Protein AF-A0A7K0K544-F1 (afdb_monomer)

Mean predicted aligned error: 16.09 Å

Secondary structure (DSSP, 8-state):
-----PPPPHHHHHHHHHHHTT--HHHHHHHHT-SSHHHHHHHHHHHHHHSSS--HHHHHHHHHHHHHHHHHHHHHHHTTT-HHHHHHHHHHHHHHHH-PPPPPPPS--HHHHHHHHHHHTT--GGGHHHHHHHHHHHHHHHHHHHH--THHHHHHHTTHHHHHHHHHHTT-SHHHHHHHHHHHHH--HHHHHHHHHHHHHHHHHHT--

Foldseek 3Di:
DDDPLDDQDPLLVVLLVVVLVVDQLQVSCVVSVNPHSVRSVVSVVSVCVPPPPDPLQSVLVSVVVVLVVLLVVLVVVVVVPNPVSVVVNVVSVVVVVVSDRWDDQDPDQQLVVLVVLVVVLPDDPVCVVLSVVLNVLSVCLSCCNGHHDDPSNVVSVVCVVVNVVSCLVSVSDPVSVVVVVVVVVVPPVVVVVVVVVVVVVVVVVVVPD

Sequence (209 aa):
MATRRRRVTEKDRKALALWRGGGSFEAIAEALGYRSAEAALGGAQRALESEPVPDLEAQWHIEVIRLDRLAASLWGAASKGDAEAIDRLLKISEVRSKLRRPGKPDNISLLEAFEETVEACGVDARDSALIAGGKKIAHRIDQATQTATGEEVTKALYLLPHLNKILESMLATPLSRREFEQLAKGSSVGAEVDELAKHREKIRSRRGA

Solvent-accessible surface area (backbone atoms only — not comparable to full-atom values): 11688 Å² total; per-residue (Å²): 134,84,78,78,79,76,81,72,48,74,66,17,46,51,40,35,51,43,42,64,71,66,48,52,42,58,60,46,5,64,76,69,68,38,95,34,33,68,54,27,48,57,28,19,48,47,31,56,72,66,44,70,83,69,59,57,59,60,55,47,51,43,52,52,54,51,52,51,52,55,43,59,71,32,45,74,47,27,78,72,66,37,64,67,39,41,52,53,43,52,52,52,50,53,52,53,74,67,58,72,76,54,48,80,72,68,98,66,55,50,37,60,57,48,49,56,49,48,66,72,52,73,72,58,84,89,44,48,67,59,53,53,50,42,47,53,52,28,44,48,35,46,47,26,61,29,70,48,63,71,70,56,30,54,58,35,57,67,46,51,66,60,46,50,50,53,36,37,77,56,47,64,34,76,63,41,41,52,53,51,52,48,50,61,64,70,61,50,60,72,59,60,55,51,52,54,49,55,52,51,51,57,55,53,60,66,72,74,110

pLDDT: mean 82.3, std 13.74, range [30.84, 97.81]

InterPro domains:
  IPR057630 Terminase small subunit, actinomycetes phage-type [PF23931] (125-202)

Radius of gyration: 30.73 Å; Cα contacts (8 Å, |Δi|>4): 153; chains: 1; bounding box: 86×45×84 Å

Structure (mmCIF, N/CA/C/O backbone):
data_AF-A0A7K0K544-F1
#
_entry.id   AF-A0A7K0K544-F1
#
loop_
_atom_site.group_PDB
_atom_site.id
_atom_site.type_symbol
_atom_site.label_atom_id
_atom_site.label_alt_id
_atom_site.label_comp_id
_atom_site.label_asym_id
_atom_site.label_entity_id
_atom_site.label_seq_id
_atom_site.pdbx_PDB_ins_code
_atom_site.Cartn_x
_atom_site.Cartn_y
_atom_site.Cartn_z
_atom_site.occupancy
_atom_site.B_iso_or_equiv
_atom_site.auth_seq_id
_atom_site.auth_comp_id
_atom_site.auth_asym_id
_atom_site.auth_atom_id
_atom_site.pdbx_PDB_model_num
ATOM 1 N N . MET A 1 1 ? 13.024 -23.781 -5.659 1.00 32.28 1 MET A N 1
ATOM 2 C CA . MET A 1 1 ? 12.004 -24.474 -4.842 1.00 32.28 1 MET A CA 1
ATOM 3 C C . MET A 1 1 ? 10.655 -23.835 -5.129 1.00 32.28 1 MET A C 1
ATOM 5 O O . MET A 1 1 ? 10.428 -22.716 -4.698 1.00 32.28 1 MET A O 1
ATOM 9 N N . ALA A 1 2 ? 9.819 -24.475 -5.950 1.00 30.84 2 ALA A N 1
ATOM 10 C CA . ALA A 1 2 ? 8.529 -23.919 -6.352 1.00 30.84 2 ALA A CA 1
ATOM 11 C C . ALA A 1 2 ? 7.536 -24.003 -5.182 1.00 30.84 2 ALA A C 1
ATOM 13 O O . ALA A 1 2 ? 7.126 -25.094 -4.784 1.00 30.84 2 ALA A O 1
ATOM 14 N N . THR A 1 3 ? 7.172 -22.856 -4.609 1.00 38.00 3 THR A N 1
ATOM 15 C CA . THR A 1 3 ? 6.137 -22.756 -3.577 1.00 38.00 3 THR A CA 1
ATOM 16 C C . THR A 1 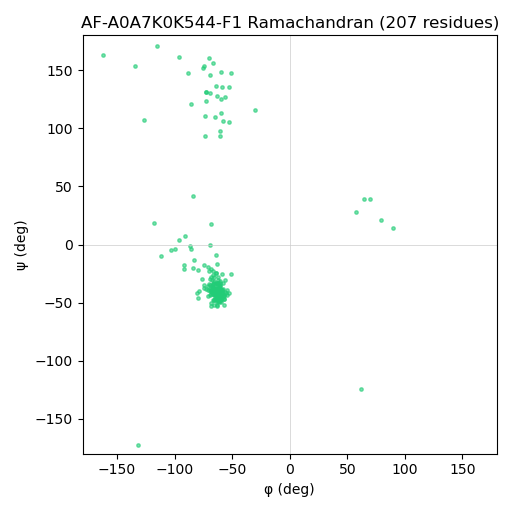3 ? 4.823 -23.285 -4.148 1.00 38.00 3 THR A C 1
ATOM 18 O O . THR A 1 3 ? 4.253 -22.713 -5.075 1.00 38.00 3 THR A O 1
ATOM 21 N N . ARG A 1 4 ? 4.348 -24.416 -3.620 1.00 44.44 4 ARG A N 1
ATOM 22 C CA . ARG A 1 4 ? 3.080 -25.050 -3.996 1.00 44.44 4 ARG A CA 1
ATOM 23 C C . ARG A 1 4 ? 1.934 -24.072 -3.712 1.00 44.44 4 ARG A C 1
ATOM 25 O O . ARG A 1 4 ? 1.489 -23.970 -2.572 1.00 44.44 4 ARG A O 1
ATOM 32 N N . ARG A 1 5 ? 1.467 -23.342 -4.732 1.00 49.31 5 ARG A N 1
ATOM 33 C CA . ARG A 1 5 ? 0.328 -22.413 -4.632 1.00 49.31 5 ARG A CA 1
ATOM 34 C C . ARG A 1 5 ? -0.890 -23.212 -4.156 1.00 49.31 5 ARG A C 1
ATOM 36 O O . ARG A 1 5 ? -1.401 -24.076 -4.869 1.00 49.31 5 ARG A O 1
ATOM 43 N N . ARG A 1 6 ? -1.286 -23.023 -2.897 1.00 62.66 6 ARG A N 1
ATOM 44 C CA . ARG A 1 6 ? -2.362 -23.798 -2.267 1.00 62.66 6 ARG A CA 1
ATOM 45 C C . ARG A 1 6 ? -3.692 -23.326 -2.864 1.00 62.66 6 ARG A C 1
ATOM 47 O O . ARG A 1 6 ? -3.982 -22.137 -2.839 1.00 62.66 6 ARG A O 1
ATOM 54 N N . ARG A 1 7 ? -4.477 -24.240 -3.445 1.00 77.31 7 ARG A N 1
ATOM 55 C CA . ARG A 1 7 ? -5.757 -23.917 -4.101 1.00 77.31 7 ARG A CA 1
ATOM 56 C C . ARG A 1 7 ? -6.743 -23.351 -3.075 1.00 77.31 7 ARG A C 1
ATOM 58 O O . ARG A 1 7 ? -6.975 -23.989 -2.050 1.00 77.31 7 ARG A O 1
ATOM 65 N N . VAL A 1 8 ? -7.325 -22.189 -3.365 1.00 84.25 8 VAL A N 1
ATOM 66 C CA . VAL A 1 8 ? -8.375 -21.588 -2.532 1.00 84.25 8 VAL A CA 1
ATOM 67 C C . VAL A 1 8 ? -9.676 -22.349 -2.698 1.00 84.25 8 VAL A C 1
ATOM 69 O O . VAL A 1 8 ? -10.098 -22.653 -3.817 1.00 84.25 8 VAL A O 1
ATOM 72 N N . THR A 1 9 ? -10.288 -22.689 -1.567 1.00 91.25 9 THR A N 1
ATOM 73 C CA . THR A 1 9 ? -11.542 -23.441 -1.521 1.00 91.25 9 THR A CA 1
ATOM 74 C C . THR A 1 9 ? -12.743 -22.509 -1.379 1.00 91.25 9 THR A C 1
ATOM 76 O O . THR A 1 9 ? -12.622 -21.369 -0.939 1.00 91.25 9 THR A O 1
ATOM 79 N N . GLU A 1 10 ? -13.936 -23.003 -1.705 1.00 89.44 10 GLU A N 1
ATOM 80 C CA . GLU A 1 10 ? -15.177 -22.242 -1.507 1.00 89.44 10 GLU A CA 1
ATOM 81 C C . GLU A 1 10 ? -15.445 -21.927 -0.027 1.00 89.44 10 GLU A C 1
ATOM 83 O O . GLU A 1 10 ? -15.974 -20.877 0.329 1.00 89.44 10 GLU A O 1
ATOM 88 N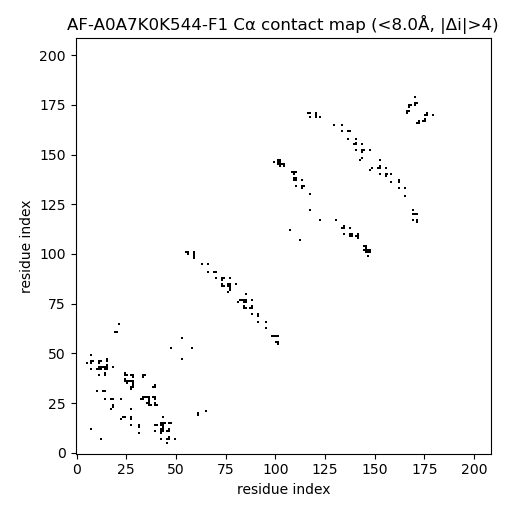 N . LYS A 1 11 ? -14.998 -22.819 0.858 1.00 91.25 11 LYS A N 1
ATOM 89 C CA . LYS A 1 11 ? -15.058 -22.628 2.305 1.00 91.25 11 LYS A CA 1
ATOM 90 C C . LYS A 1 11 ? -14.177 -21.461 2.763 1.00 91.25 11 LYS A C 1
ATOM 92 O O . LYS A 1 11 ? -14.621 -20.659 3.576 1.00 91.25 11 LYS A O 1
ATOM 97 N N . ASP A 1 12 ? -12.986 -21.327 2.177 1.00 91.06 12 ASP A N 1
ATOM 98 C CA . ASP A 1 12 ? -12.074 -20.207 2.438 1.00 91.06 12 ASP A CA 1
ATOM 99 C C . ASP A 1 12 ? -12.694 -18.864 1.996 1.00 91.06 12 ASP A C 1
ATOM 101 O O . ASP A 1 12 ? -12.608 -17.878 2.729 1.00 91.06 12 ASP A O 1
ATOM 105 N N . ARG A 1 13 ? -13.405 -18.831 0.854 1.00 87.88 13 ARG A N 1
ATOM 106 C CA . ARG A 1 13 ? -14.139 -17.632 0.394 1.00 87.88 13 ARG A CA 1
ATOM 107 C C . ARG A 1 13 ? -15.286 -17.246 1.325 1.00 87.88 13 ARG A C 1
ATOM 109 O O . ARG A 1 13 ? -15.451 -16.072 1.646 1.00 87.88 13 ARG A O 1
ATOM 116 N N . LYS A 1 14 ? -16.057 -18.225 1.802 1.00 90.44 14 LYS A N 1
ATOM 117 C CA . LYS A 1 14 ? -17.134 -17.990 2.778 1.00 90.44 14 LYS A CA 1
ATOM 118 C C . LYS A 1 14 ? -16.595 -17.521 4.128 1.00 90.44 14 LYS A C 1
ATOM 120 O O . LYS A 1 14 ? -17.198 -16.645 4.741 1.00 90.44 14 LYS A O 1
ATOM 125 N N . ALA A 1 15 ? -15.451 -18.050 4.566 1.00 90.25 15 ALA A N 1
ATOM 126 C CA . ALA A 1 15 ? -14.781 -17.592 5.782 1.00 90.25 15 ALA A CA 1
ATOM 127 C C . ALA A 1 15 ? -14.380 -16.116 5.670 1.00 90.25 15 ALA A C 1
ATOM 129 O O . ALA A 1 15 ? -14.656 -15.333 6.577 1.00 90.25 15 ALA A O 1
ATOM 130 N N . LEU A 1 16 ? -13.808 -15.727 4.525 1.00 85.00 16 LEU A N 1
ATOM 131 C CA . LEU A 1 16 ? -13.483 -14.334 4.229 1.00 85.00 16 LEU A CA 1
ATOM 132 C C . LEU A 1 16 ? -14.737 -13.446 4.236 1.00 85.00 16 LEU A C 1
ATOM 134 O O . LEU A 1 16 ? -14.730 -12.398 4.876 1.00 85.00 16 LEU A O 1
ATOM 138 N N . ALA A 1 17 ? -15.829 -13.869 3.595 1.00 83.94 17 ALA A N 1
ATOM 139 C CA . ALA A 1 17 ? -17.081 -13.109 3.563 1.00 83.94 17 ALA A CA 1
ATOM 140 C C . ALA A 1 17 ? -17.694 -12.894 4.961 1.00 83.94 17 ALA A C 1
ATOM 142 O O . ALA A 1 17 ? -18.085 -11.777 5.299 1.00 83.94 17 ALA A O 1
ATOM 143 N N . LEU A 1 18 ? -17.729 -13.931 5.804 1.00 84.00 18 LEU A N 1
ATOM 144 C CA . LEU A 1 18 ? -18.234 -13.822 7.178 1.00 84.00 18 LEU A CA 1
ATOM 145 C C . LEU A 1 18 ? -17.340 -12.937 8.056 1.00 84.00 18 LEU A C 1
ATOM 147 O O . LEU A 1 18 ? -17.842 -12.145 8.854 1.00 84.00 18 LEU A O 1
ATOM 151 N N . TRP A 1 19 ? -16.021 -13.016 7.876 1.00 84.19 19 TRP A N 1
ATOM 152 C CA . TRP A 1 19 ? -15.075 -12.151 8.580 1.00 84.19 19 TRP A CA 1
ATOM 153 C C . TRP A 1 19 ? -15.183 -10.680 8.146 1.00 84.19 19 TRP A C 1
ATOM 155 O O . TRP A 1 19 ? -15.112 -9.776 8.983 1.00 84.19 19 TRP A O 1
ATOM 165 N N . ARG A 1 20 ? -15.426 -10.417 6.854 1.00 76.75 20 ARG A N 1
ATOM 166 C CA . ARG A 1 20 ? -15.764 -9.076 6.336 1.00 76.75 20 ARG A CA 1
ATOM 167 C C . ARG A 1 20 ? -17.079 -8.558 6.915 1.00 76.75 20 ARG A C 1
ATOM 169 O O . ARG A 1 20 ? -17.183 -7.383 7.245 1.00 76.75 20 ARG A O 1
ATOM 176 N N . GLY A 1 21 ? -18.041 -9.453 7.130 1.00 75.75 21 GLY A N 1
ATOM 177 C CA . GLY A 1 21 ? -19.275 -9.187 7.869 1.00 75.75 21 GLY A CA 1
ATOM 178 C C . GLY A 1 21 ? -19.078 -8.966 9.374 1.00 75.75 21 GLY A C 1
ATOM 179 O O . GLY A 1 21 ? -20.063 -8.713 10.067 1.00 75.75 21 GLY A O 1
ATOM 180 N N . GLY A 1 22 ? -17.838 -9.037 9.877 1.00 72.88 22 GLY A N 1
ATOM 181 C CA . GLY A 1 22 ? -17.440 -8.804 11.266 1.00 72.88 22 GLY A CA 1
ATOM 182 C C . GLY A 1 22 ? -17.690 -9.975 12.217 1.00 72.88 22 GLY A C 1
ATOM 183 O O . GLY A 1 22 ? -17.775 -9.752 13.421 1.00 72.88 22 GLY A O 1
ATOM 184 N N . GLY A 1 23 ? -17.828 -11.198 11.699 1.00 83.62 23 GLY A N 1
ATOM 185 C CA . GLY A 1 23 ? -17.843 -12.406 12.525 1.00 83.62 23 GLY A CA 1
ATOM 186 C C . GLY A 1 23 ? -16.471 -12.699 13.145 1.00 83.62 23 GLY A C 1
ATOM 187 O O . GLY A 1 23 ? -15.437 -12.443 12.522 1.00 83.62 23 GLY A O 1
ATOM 188 N N . SER A 1 24 ? -16.458 -13.251 14.362 1.00 83.88 24 SER A N 1
ATOM 189 C CA . SER A 1 24 ? -15.234 -13.749 15.001 1.00 83.88 24 SER A CA 1
ATOM 190 C C . SER A 1 24 ? -14.787 -15.074 14.376 1.00 83.88 24 SER A C 1
ATOM 192 O O . SER A 1 24 ? -15.605 -15.826 13.840 1.00 83.88 24 SER A O 1
ATOM 194 N N . PHE A 1 25 ? -13.491 -15.392 14.429 1.00 83.06 25 PHE A N 1
ATOM 195 C CA . PHE A 1 25 ? -12.986 -16.627 13.819 1.00 83.06 25 PHE A CA 1
ATOM 196 C C . PHE A 1 25 ? -13.429 -17.886 14.562 1.00 83.06 25 PHE A C 1
ATOM 198 O O . PHE A 1 25 ? -13.516 -18.944 13.948 1.00 83.06 25 PHE A O 1
ATOM 205 N N . GLU A 1 26 ? -13.776 -17.768 15.840 1.00 85.44 26 GLU A N 1
ATOM 206 C CA . GLU A 1 26 ? -14.414 -18.814 16.633 1.00 85.44 26 GLU A CA 1
ATOM 207 C C . GLU A 1 26 ? -15.793 -19.152 16.051 1.00 85.44 26 GLU A C 1
ATOM 209 O O . GLU A 1 26 ? -16.044 -20.300 15.687 1.00 85.44 26 GLU A O 1
ATOM 214 N N . ALA A 1 27 ? -16.641 -18.137 15.849 1.00 86.50 27 ALA A N 1
ATOM 215 C CA . ALA A 1 27 ? -17.978 -18.310 15.284 1.00 86.50 27 ALA A CA 1
ATOM 216 C C . ALA A 1 27 ? -17.931 -18.772 13.819 1.00 86.50 27 ALA A C 1
ATOM 218 O O . ALA A 1 27 ? -18.732 -19.595 13.385 1.00 86.50 27 ALA A O 1
ATOM 219 N N . ILE A 1 28 ? -16.966 -18.277 13.040 1.00 91.12 28 ILE A N 1
ATOM 220 C CA . ILE A 1 28 ? -16.760 -18.695 11.647 1.00 91.12 28 ILE A CA 1
ATOM 221 C C . ILE A 1 28 ? -16.270 -20.142 11.582 1.00 91.12 28 ILE A C 1
ATOM 223 O O . ILE A 1 28 ? -16.679 -20.892 10.691 1.00 91.12 28 ILE A O 1
ATOM 227 N N . ALA A 1 29 ? -15.392 -20.548 12.502 1.00 93.88 29 ALA A N 1
ATOM 228 C CA . ALA A 1 29 ? -14.911 -21.916 12.561 1.00 93.88 29 ALA A CA 1
ATOM 229 C C . ALA A 1 29 ? -16.046 -22.887 12.871 1.00 93.88 29 ALA A C 1
ATOM 231 O O . ALA A 1 29 ? -16.162 -23.900 12.185 1.00 93.88 29 ALA A O 1
ATOM 232 N N . GLU A 1 30 ? -16.908 -22.545 13.822 1.00 93.12 30 GLU A N 1
ATOM 233 C CA . GLU A 1 30 ? -18.107 -23.316 14.135 1.00 93.12 30 GLU A CA 1
ATOM 234 C C . GLU A 1 30 ? -19.076 -23.358 12.941 1.00 93.12 30 GLU A C 1
ATOM 236 O O . GLU A 1 30 ? -19.414 -24.436 12.453 1.00 93.12 30 GLU A O 1
ATOM 241 N N . ALA A 1 31 ? -19.428 -22.197 12.379 1.00 91.56 31 ALA A N 1
ATOM 242 C CA . ALA A 1 31 ? -20.401 -22.078 11.292 1.00 91.56 31 ALA A CA 1
ATOM 243 C C . ALA A 1 31 ? -19.972 -22.774 9.990 1.00 91.56 31 ALA A C 1
ATOM 245 O O . ALA A 1 31 ? -20.810 -23.264 9.234 1.00 91.56 31 ALA A O 1
ATOM 246 N N . LEU A 1 32 ? -18.669 -22.808 9.696 1.00 94.06 32 LEU A N 1
ATOM 247 C CA . LEU A 1 32 ? -18.137 -23.418 8.474 1.00 94.06 32 LEU A CA 1
ATOM 248 C C . LEU A 1 32 ? -17.498 -24.791 8.719 1.00 94.06 32 LEU A C 1
ATOM 250 O O . LEU A 1 32 ? -17.073 -25.441 7.760 1.00 94.06 32 LEU A O 1
ATOM 254 N N . GLY A 1 33 ? -17.404 -25.247 9.970 1.00 93.00 33 GLY A N 1
ATOM 255 C CA . GLY A 1 33 ? -16.791 -26.518 10.362 1.00 93.00 33 GLY A CA 1
ATOM 256 C C . GLY A 1 33 ? -15.267 -26.550 10.196 1.00 93.00 33 GLY A C 1
ATOM 257 O O . GLY A 1 33 ? -14.715 -27.520 9.667 1.00 93.00 33 GLY A O 1
ATOM 258 N N . TYR A 1 34 ? -14.557 -25.464 10.502 1.00 93.38 34 TYR A N 1
ATOM 259 C CA . TYR A 1 34 ? -13.097 -25.504 10.641 1.00 93.38 34 TYR A CA 1
ATOM 260 C C . TYR A 1 34 ? -12.707 -26.169 11.964 1.00 93.38 34 TYR A C 1
ATOM 262 O O . TYR A 1 34 ? -13.432 -26.106 12.946 1.00 93.38 34 TYR A O 1
ATOM 270 N N . ARG A 1 35 ? -11.523 -26.792 11.998 1.00 90.25 35 ARG A N 1
ATOM 271 C CA . ARG A 1 35 ? -11.018 -27.475 13.204 1.00 90.25 35 ARG A CA 1
ATOM 272 C C . ARG A 1 35 ? -10.701 -26.520 14.359 1.00 90.25 35 ARG A C 1
ATOM 274 O O . ARG A 1 35 ? -10.611 -26.963 15.494 1.00 90.25 35 ARG A O 1
ATOM 281 N N . SER A 1 36 ? -10.457 -25.248 14.054 1.00 90.94 36 SER A N 1
ATOM 282 C CA . SER A 1 36 ? -10.136 -24.200 15.021 1.00 90.94 36 SER A CA 1
ATOM 283 C C . SER A 1 36 ? -10.342 -22.817 14.399 1.00 90.94 36 SER A C 1
ATOM 285 O O . SER A 1 36 ? -10.366 -22.685 13.169 1.00 90.94 36 SER A O 1
ATOM 287 N N . ALA A 1 37 ? -10.424 -21.787 15.246 1.00 81.50 37 ALA A N 1
ATOM 288 C CA . ALA A 1 37 ? -10.422 -20.383 14.828 1.00 81.50 37 ALA A CA 1
ATOM 289 C C . ALA A 1 37 ? -9.192 -20.049 13.965 1.00 81.50 37 ALA A C 1
ATOM 291 O O . ALA A 1 37 ? -9.299 -19.404 12.926 1.00 81.50 37 ALA A O 1
ATOM 292 N N . GLU A 1 38 ? -8.030 -20.595 14.318 1.00 80.75 38 GLU A N 1
ATOM 293 C CA . GLU A 1 38 ? -6.778 -20.412 13.580 1.00 80.75 38 GLU A CA 1
ATOM 294 C C . GLU A 1 38 ? -6.815 -21.056 12.181 1.00 80.75 38 GLU A C 1
ATOM 296 O O . GLU A 1 38 ? -6.298 -20.507 11.207 1.00 80.75 38 GLU A O 1
ATOM 301 N N . ALA A 1 39 ? -7.515 -22.188 12.032 1.00 85.25 39 ALA A N 1
ATOM 302 C CA . ALA A 1 39 ? -7.747 -22.801 10.728 1.00 85.25 39 ALA A CA 1
ATOM 303 C C . ALA A 1 39 ? -8.719 -21.981 9.857 1.00 85.25 39 ALA A C 1
ATOM 305 O O . ALA A 1 39 ? -8.542 -21.947 8.634 1.00 85.25 39 ALA A O 1
ATOM 306 N N . ALA A 1 40 ? -9.711 -21.322 10.468 1.00 86.50 40 ALA A N 1
ATOM 307 C CA . ALA A 1 40 ? -10.620 -20.399 9.789 1.00 86.50 40 ALA A CA 1
ATOM 308 C C . ALA A 1 40 ? -9.900 -19.111 9.354 1.00 86.50 40 ALA A C 1
ATOM 310 O O . ALA A 1 40 ? -10.041 -18.705 8.200 1.00 86.50 40 ALA A O 1
ATOM 311 N N . LEU A 1 41 ? -9.056 -18.538 10.221 1.00 81.94 41 LEU A N 1
ATOM 312 C CA . LEU A 1 41 ? -8.174 -17.410 9.905 1.00 81.94 41 LEU A CA 1
ATOM 313 C C . LEU A 1 41 ? -7.259 -17.741 8.726 1.00 81.94 41 LEU A C 1
ATOM 315 O O . LEU A 1 41 ? -7.259 -17.026 7.727 1.00 81.94 41 LEU A O 1
ATOM 319 N N . GLY A 1 42 ? -6.547 -18.871 8.786 1.00 78.25 42 GLY A N 1
ATOM 320 C CA . GLY A 1 42 ? -5.679 -19.299 7.690 1.00 78.25 42 GLY A CA 1
ATOM 321 C C . GLY A 1 42 ? -6.444 -19.567 6.387 1.00 78.25 42 GLY A C 1
ATOM 322 O O . GLY A 1 42 ? -5.875 -19.450 5.304 1.00 78.25 42 GLY A O 1
ATOM 323 N N . GLY A 1 43 ? -7.724 -19.947 6.463 1.00 86.06 43 GLY A N 1
ATOM 324 C CA . GLY A 1 43 ? -8.618 -20.053 5.307 1.00 86.06 43 GLY A CA 1
ATOM 325 C C . GLY A 1 43 ? -8.962 -18.704 4.696 1.00 86.06 43 GLY A C 1
ATOM 326 O O . GLY A 1 43 ? -8.720 -18.494 3.509 1.00 86.06 43 GLY A O 1
ATOM 327 N N . ALA A 1 44 ? -9.443 -17.775 5.518 1.00 81.75 44 ALA A N 1
ATOM 328 C CA . ALA A 1 44 ? -9.754 -16.415 5.097 1.0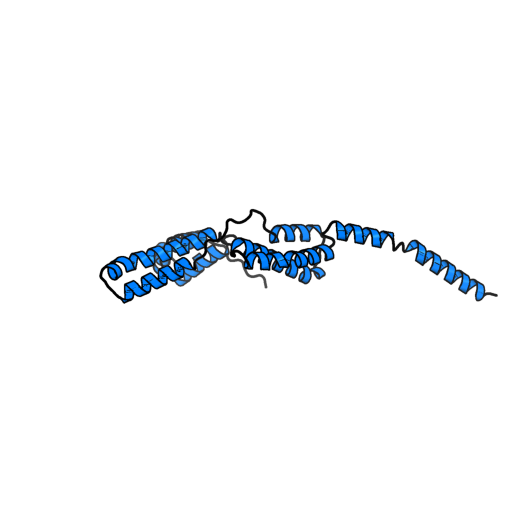0 81.75 44 ALA A CA 1
ATOM 329 C C . ALA A 1 44 ? -8.524 -15.694 4.519 1.00 81.75 44 ALA A C 1
ATOM 331 O O . ALA A 1 44 ? -8.640 -15.044 3.485 1.00 81.75 44 ALA A O 1
ATOM 332 N N . GLN A 1 45 ? -7.342 -15.872 5.120 1.00 77.38 45 GLN A N 1
ATOM 333 C CA . GLN A 1 45 ? -6.075 -15.324 4.622 1.00 77.38 45 GLN A CA 1
ATOM 334 C C . GLN A 1 45 ? -5.714 -15.867 3.238 1.00 77.38 45 GLN A C 1
ATOM 336 O O . GLN A 1 45 ? -5.419 -15.084 2.347 1.00 77.38 45 GLN A O 1
ATOM 341 N N . ARG A 1 46 ? -5.821 -17.183 3.004 1.00 84.81 46 ARG A N 1
ATOM 342 C CA . ARG A 1 46 ? -5.585 -17.751 1.663 1.00 84.81 46 ARG A CA 1
ATOM 343 C C . ARG A 1 46 ? -6.554 -17.203 0.624 1.00 84.81 46 ARG A C 1
ATOM 345 O O . ARG A 1 46 ? -6.144 -16.939 -0.500 1.00 84.81 46 ARG A O 1
ATOM 352 N N . ALA A 1 47 ? -7.834 -17.077 0.979 1.00 82.94 47 ALA A N 1
ATOM 353 C CA . ALA A 1 47 ? -8.823 -16.481 0.089 1.00 82.94 47 ALA A CA 1
ATOM 354 C C . ALA A 1 47 ? -8.467 -15.024 -0.225 1.00 82.94 47 ALA A C 1
ATOM 356 O O . ALA A 1 47 ? -8.457 -14.663 -1.396 1.00 82.94 47 ALA A O 1
ATOM 357 N N . LEU A 1 48 ? -8.081 -14.246 0.788 1.00 74.62 48 LEU A N 1
ATOM 358 C CA . LEU A 1 48 ? -7.659 -12.854 0.654 1.00 74.62 48 LEU A CA 1
ATOM 359 C 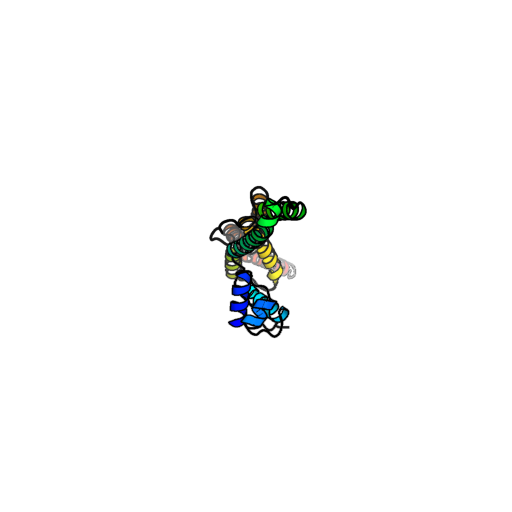C . LEU A 1 48 ? -6.400 -12.705 -0.214 1.00 74.62 48 LEU A C 1
ATOM 361 O O . LEU A 1 48 ? -6.361 -11.849 -1.084 1.00 74.62 48 LEU A O 1
ATOM 365 N N . GLU A 1 49 ? -5.398 -13.563 -0.027 1.00 66.94 49 GLU A N 1
ATOM 366 C CA . GLU A 1 49 ? -4.163 -13.595 -0.828 1.00 66.94 49 GLU A CA 1
ATOM 367 C C . GLU A 1 49 ? -4.394 -14.051 -2.278 1.00 66.94 49 GLU A C 1
ATOM 369 O O . GLU A 1 49 ? -3.550 -13.828 -3.147 1.00 66.94 49 GLU A O 1
ATOM 374 N N . SER A 1 50 ? -5.505 -14.746 -2.539 1.00 75.25 50 SER A N 1
ATOM 375 C CA . SER A 1 50 ? -5.896 -15.172 -3.886 1.00 75.25 50 SER A CA 1
ATOM 376 C C . SER A 1 50 ? -6.796 -14.185 -4.606 1.00 75.25 50 SER A C 1
ATOM 378 O O . SER A 1 50 ? -6.953 -14.302 -5.823 1.00 75.25 50 SER A O 1
ATOM 380 N N . GLU A 1 51 ? -7.415 -13.261 -3.867 1.00 65.94 51 GLU A N 1
ATOM 381 C CA . GLU A 1 51 ? -8.076 -12.133 -4.494 1.00 65.94 51 GLU A CA 1
ATOM 382 C C . GLU A 1 51 ? -6.989 -11.303 -5.197 1.00 65.94 51 GLU A C 1
ATOM 384 O O . GLU A 1 51 ? -5.893 -11.128 -4.650 1.00 65.94 51 GLU A O 1
ATOM 389 N N . PRO A 1 52 ? -7.235 -10.834 -6.434 1.00 53.47 52 PRO A N 1
ATOM 390 C CA . PRO A 1 52 ? -6.380 -9.815 -7.032 1.00 53.47 52 PRO A CA 1
ATOM 391 C C . PRO A 1 52 ? -6.239 -8.659 -6.040 1.00 53.47 52 PRO A C 1
ATOM 393 O O . PRO A 1 52 ? -7.161 -8.442 -5.250 1.00 53.47 52 PRO A O 1
ATOM 396 N N . VAL A 1 53 ? -5.071 -7.994 -6.057 1.00 51.12 53 VAL A N 1
ATOM 397 C CA . VAL A 1 53 ? -4.664 -6.950 -5.098 1.00 51.12 53 VAL A CA 1
ATOM 398 C C . VAL A 1 53 ? -5.901 -6.207 -4.590 1.00 51.12 53 VAL A C 1
ATOM 400 O O . VAL A 1 53 ? -6.616 -5.632 -5.412 1.00 51.12 53 VAL A O 1
ATOM 403 N N . PRO A 1 54 ? -6.211 -6.308 -3.286 1.00 51.84 54 PRO A N 1
ATOM 404 C CA . PRO A 1 54 ? -7.520 -5.952 -2.773 1.00 51.84 54 PRO A CA 1
ATOM 405 C C . PRO A 1 54 ? -7.927 -4.552 -3.200 1.00 51.84 54 PRO A C 1
ATOM 407 O O . PRO A 1 54 ? -7.130 -3.621 -3.087 1.00 51.84 54 PRO A O 1
ATOM 410 N N . ASP A 1 55 ? -9.181 -4.415 -3.626 1.00 64.06 55 ASP A N 1
ATOM 411 C CA . ASP A 1 55 ? -9.821 -3.117 -3.773 1.00 64.06 55 ASP A CA 1
ATOM 412 C C . ASP A 1 55 ? -9.667 -2.364 -2.444 1.00 64.06 55 ASP A C 1
ATOM 414 O O . ASP A 1 55 ? -10.270 -2.719 -1.423 1.00 64.06 55 ASP A O 1
ATOM 418 N N . LEU A 1 56 ? -8.766 -1.379 -2.435 1.00 66.88 56 LEU A N 1
ATOM 419 C CA . LEU A 1 56 ? -8.432 -0.590 -1.253 1.00 66.88 56 LEU A CA 1
ATOM 420 C C . LEU A 1 56 ? -9.696 0.064 -0.686 1.00 66.88 56 LEU A C 1
ATOM 422 O O . LEU A 1 56 ? -9.816 0.234 0.528 1.00 66.88 56 LEU A O 1
ATOM 426 N N . GLU A 1 57 ? -10.657 0.374 -1.558 1.00 70.00 57 GLU A N 1
ATOM 427 C CA . GLU A 1 57 ? -11.967 0.894 -1.196 1.00 70.00 57 GLU A CA 1
ATOM 428 C C . GLU A 1 57 ? -12.750 -0.120 -0.354 1.00 70.00 57 GLU A C 1
ATOM 430 O O . GLU A 1 57 ? -13.256 0.225 0.714 1.00 70.00 57 GLU A O 1
ATOM 435 N N . ALA A 1 58 ? -12.795 -1.390 -0.769 1.00 66.06 58 ALA A N 1
ATOM 436 C CA . ALA A 1 58 ? -13.449 -2.458 -0.017 1.00 66.06 58 ALA A CA 1
ATOM 437 C C . ALA A 1 58 ? -12.796 -2.685 1.356 1.00 66.06 58 ALA A C 1
ATOM 439 O O . ALA A 1 58 ? -13.500 -2.870 2.351 1.00 66.06 58 ALA A O 1
ATOM 440 N N . GLN A 1 59 ? -11.461 -2.646 1.436 1.00 73.50 59 GLN A N 1
ATOM 441 C CA . GLN A 1 59 ? -10.744 -2.763 2.711 1.00 73.50 59 GLN A CA 1
ATOM 442 C C . GLN A 1 59 ? -11.045 -1.598 3.654 1.00 73.50 59 GLN A C 1
ATOM 444 O O . GLN A 1 59 ? -11.367 -1.821 4.823 1.00 73.50 59 GLN A O 1
ATOM 449 N N . TRP A 1 60 ? -10.991 -0.369 3.138 1.00 83.75 60 TRP A N 1
ATOM 450 C CA . TRP A 1 60 ? -11.365 0.829 3.882 1.00 83.75 60 TRP A CA 1
ATOM 451 C C . TRP A 1 60 ? -12.806 0.729 4.396 1.00 83.75 60 TRP A C 1
ATOM 453 O O . TRP A 1 60 ? -13.061 0.982 5.573 1.00 83.75 60 TRP A O 1
ATOM 463 N N . HIS A 1 61 ? -13.736 0.271 3.555 1.00 75.12 61 HIS A N 1
ATOM 464 C CA . HIS A 1 61 ? -15.147 0.132 3.913 1.00 75.12 61 HIS A CA 1
ATOM 465 C C . HIS A 1 61 ? -15.369 -0.862 5.064 1.00 75.12 61 HIS A C 1
ATOM 467 O O . HIS A 1 61 ? -16.127 -0.581 5.993 1.00 75.12 61 HIS A O 1
ATOM 473 N N . ILE A 1 62 ? -14.679 -2.010 5.041 1.00 78.88 62 ILE A N 1
ATOM 474 C CA . ILE A 1 62 ? -14.732 -3.007 6.124 1.00 78.88 62 ILE A CA 1
ATOM 475 C C . ILE A 1 62 ? -14.241 -2.403 7.439 1.00 78.88 62 ILE A C 1
ATOM 477 O O . ILE A 1 62 ? -14.855 -2.617 8.486 1.00 78.88 62 ILE A O 1
ATOM 481 N N . GLU A 1 63 ? -13.145 -1.651 7.396 1.00 86.88 63 GLU A N 1
ATOM 482 C CA . GLU A 1 63 ? -12.565 -1.065 8.599 1.00 86.88 63 GLU A CA 1
ATOM 483 C C . GLU A 1 63 ? -13.458 0.038 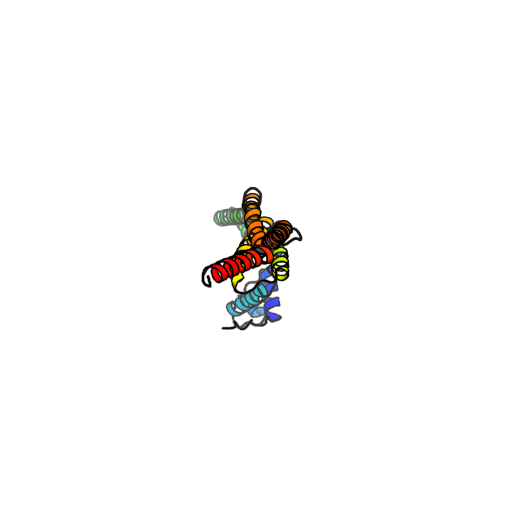9.181 1.00 86.88 63 GLU A C 1
ATOM 485 O O . GLU A 1 63 ? -13.692 0.065 10.389 1.00 86.88 63 GLU A O 1
ATOM 490 N N . VAL A 1 64 ? -14.070 0.871 8.331 1.00 87.44 64 VAL A N 1
ATOM 491 C CA . VAL A 1 64 ? -15.085 1.847 8.761 1.00 87.44 64 VAL A CA 1
ATOM 492 C C . VAL A 1 64 ? -16.248 1.152 9.473 1.00 87.44 64 VAL A C 1
ATOM 494 O O . VAL A 1 64 ? -16.616 1.563 10.573 1.00 87.44 64 VAL A O 1
ATOM 497 N N . ILE A 1 65 ? -16.774 0.057 8.910 1.00 82.12 65 ILE A N 1
ATOM 498 C CA . ILE A 1 65 ? -17.864 -0.720 9.524 1.00 82.12 65 ILE A CA 1
ATOM 499 C C . ILE A 1 65 ? -17.452 -1.286 10.891 1.00 82.12 65 ILE A C 1
ATOM 501 O O . ILE A 1 65 ? -18.256 -1.304 11.826 1.00 82.12 65 ILE A O 1
ATOM 505 N N . ARG A 1 66 ? -16.212 -1.765 11.037 1.00 86.81 66 ARG A N 1
ATOM 506 C CA . ARG A 1 66 ? -15.705 -2.274 12.322 1.00 86.81 66 ARG A CA 1
ATOM 507 C C . ARG A 1 66 ? -15.625 -1.172 13.371 1.00 86.81 66 ARG A C 1
ATOM 509 O O . ARG A 1 66 ? -16.108 -1.374 14.485 1.00 86.81 66 ARG A O 1
ATOM 516 N N . LEU A 1 67 ? -15.079 -0.012 13.007 1.00 92.19 67 LEU A N 1
ATOM 517 C CA . LEU A 1 67 ? -15.004 1.151 13.893 1.00 92.19 67 LEU A CA 1
ATOM 518 C C . LEU A 1 67 ? -16.402 1.642 14.299 1.00 92.19 67 LEU A C 1
ATOM 520 O O . LEU A 1 67 ? -16.619 1.943 15.471 1.00 92.19 67 LEU A O 1
ATOM 524 N N . ASP A 1 68 ? -17.364 1.643 13.371 1.00 89.69 68 ASP A N 1
ATOM 525 C CA . ASP A 1 68 ? -18.765 1.982 13.650 1.00 89.69 68 ASP A CA 1
ATOM 526 C C . ASP A 1 68 ? -19.400 1.046 14.678 1.00 89.69 68 ASP A C 1
ATOM 528 O O . ASP A 1 68 ? -20.057 1.497 15.617 1.00 89.69 68 ASP A O 1
ATOM 532 N N . ARG A 1 69 ? -19.176 -0.265 14.547 1.00 88.19 69 ARG A N 1
ATOM 533 C CA . ARG A 1 69 ? -19.706 -1.254 15.496 1.00 88.19 69 ARG A CA 1
ATOM 534 C C . ARG A 1 69 ? -19.082 -1.124 16.879 1.00 88.19 69 ARG A C 1
ATOM 536 O O . ARG A 1 69 ? -19.801 -1.208 17.874 1.00 88.19 69 ARG A O 1
ATOM 543 N N . LEU A 1 70 ? -17.770 -0.896 16.949 1.00 91.38 70 LEU A N 1
ATOM 544 C CA . LEU A 1 70 ? -17.082 -0.662 18.218 1.00 91.38 70 LEU A CA 1
ATOM 545 C C . LEU A 1 70 ? -17.629 0.593 18.907 1.00 91.38 70 LEU A C 1
ATOM 547 O O . LEU A 1 70 ? -18.003 0.530 20.079 1.00 91.38 70 LEU A O 1
ATOM 551 N N . ALA A 1 71 ? -17.771 1.698 18.168 1.00 93.25 71 ALA A N 1
ATOM 552 C CA . ALA A 1 71 ? -18.362 2.929 18.685 1.00 93.25 71 ALA A CA 1
ATOM 553 C C . ALA A 1 71 ? -19.808 2.716 19.167 1.00 93.25 71 ALA A C 1
ATOM 555 O O . ALA A 1 71 ? -20.158 3.118 20.276 1.00 93.25 71 ALA A O 1
ATOM 556 N N . ALA A 1 72 ? -20.637 2.023 18.379 1.00 92.19 72 ALA A N 1
ATOM 557 C CA . ALA A 1 72 ? -22.019 1.716 18.740 1.00 92.19 72 ALA A CA 1
ATOM 558 C C . ALA A 1 72 ? -22.124 0.912 20.045 1.00 92.19 72 ALA A C 1
ATOM 560 O O . ALA A 1 72 ? -23.000 1.192 20.862 1.00 92.19 72 ALA A O 1
ATOM 561 N N . SER A 1 73 ? -21.216 -0.045 20.272 1.00 93.25 73 SER A N 1
ATOM 562 C CA . SER A 1 73 ? -21.216 -0.857 21.497 1.00 93.25 73 SER A CA 1
ATOM 563 C C . SER A 1 73 ? -20.910 -0.050 22.766 1.00 93.25 73 SER A C 1
ATOM 565 O O . SER A 1 73 ? -21.398 -0.388 23.842 1.00 93.25 73 SER A O 1
ATOM 567 N N . LEU A 1 74 ? -20.153 1.045 22.640 1.00 95.44 74 LEU A N 1
ATOM 568 C CA . LEU A 1 74 ? -19.731 1.896 23.757 1.00 95.44 74 LEU A CA 1
ATOM 569 C C . LEU A 1 74 ? -20.685 3.064 24.029 1.00 95.44 74 LEU A C 1
ATOM 571 O O . LEU A 1 74 ? -20.709 3.587 25.146 1.00 95.44 74 LEU A O 1
ATOM 575 N N . TRP A 1 75 ? -21.499 3.457 23.044 1.00 92.06 75 TRP A N 1
ATOM 576 C CA . TRP A 1 75 ? -22.372 4.629 23.148 1.00 92.06 75 TRP A CA 1
ATOM 577 C C . TRP A 1 75 ? -23.286 4.601 24.372 1.00 92.06 75 TRP A C 1
ATOM 579 O O . TRP A 1 75 ? -23.389 5.597 25.082 1.00 92.06 75 TRP A O 1
ATOM 589 N N . GLY A 1 76 ? -23.903 3.456 24.672 1.00 95.88 76 GLY A N 1
ATOM 590 C CA . GLY A 1 76 ? -24.825 3.341 25.804 1.00 95.88 76 GLY A CA 1
ATOM 591 C C . GLY A 1 76 ? -24.180 3.602 27.172 1.00 95.88 76 GLY A C 1
ATOM 592 O O . GLY A 1 76 ? -24.849 4.134 28.058 1.00 95.88 76 GLY A O 1
ATOM 593 N N . ALA A 1 77 ? -22.905 3.241 27.349 1.00 95.62 77 ALA A N 1
ATOM 594 C CA . ALA A 1 77 ? -22.151 3.502 28.576 1.00 95.62 77 ALA A CA 1
ATOM 595 C C . ALA A 1 77 ? -21.656 4.956 28.621 1.00 95.62 77 ALA A C 1
ATOM 597 O O . ALA A 1 77 ? -21.868 5.657 29.611 1.00 95.62 77 ALA A O 1
ATOM 598 N N . ALA A 1 78 ? -21.098 5.451 27.514 1.00 96.94 78 ALA A N 1
ATOM 599 C CA . ALA A 1 78 ? -20.599 6.820 27.425 1.00 96.94 7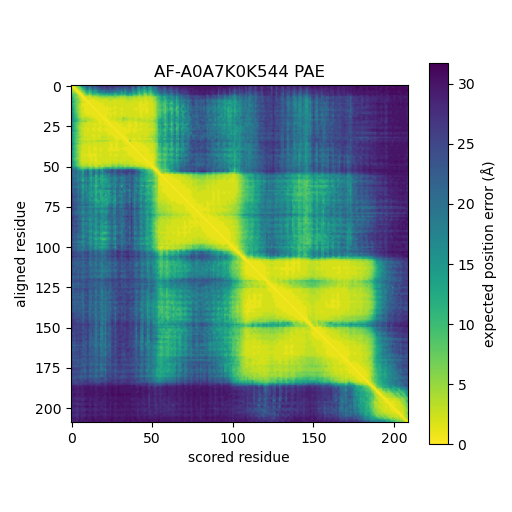8 ALA A CA 1
ATOM 600 C C . ALA A 1 78 ? -21.702 7.872 27.611 1.00 96.94 78 ALA A C 1
ATOM 602 O O . ALA A 1 78 ? -21.510 8.841 28.342 1.00 96.94 78 ALA A O 1
ATOM 603 N N . SER A 1 79 ? -22.895 7.663 27.038 1.00 96.06 79 SER A N 1
ATOM 604 C CA . SER A 1 79 ? -24.046 8.560 27.233 1.00 96.06 79 SER A CA 1
ATOM 605 C C . SER A 1 79 ? -24.537 8.623 28.684 1.00 96.06 79 SER A C 1
ATOM 607 O O . SER A 1 79 ? -25.264 9.548 29.035 1.00 96.06 79 SER A O 1
ATOM 609 N N . LYS A 1 80 ? -24.147 7.664 29.532 1.00 96.81 80 LYS A N 1
ATOM 610 C CA . LYS A 1 80 ? -24.455 7.640 30.971 1.00 96.81 80 LYS A CA 1
ATOM 611 C C . LYS A 1 80 ? -23.330 8.219 31.836 1.00 96.81 80 LYS A C 1
ATOM 613 O O . LYS A 1 80 ? -23.447 8.197 33.057 1.00 96.81 80 LYS A O 1
ATOM 618 N N . GLY A 1 81 ? -22.268 8.743 31.221 1.00 95.62 81 GLY A N 1
ATOM 619 C CA . GLY A 1 81 ? -21.149 9.375 31.919 1.00 95.62 81 GLY A CA 1
ATOM 620 C C . GLY A 1 81 ? -20.016 8.427 32.315 1.00 95.62 81 GLY A C 1
ATOM 621 O O . GLY A 1 81 ? -19.174 8.819 33.119 1.00 95.62 81 GLY A O 1
ATOM 622 N N . ASP A 1 82 ? -19.965 7.205 31.773 1.00 97.81 82 ASP A N 1
ATOM 623 C CA . ASP A 1 82 ? -18.809 6.322 31.960 1.00 97.81 82 ASP A CA 1
ATOM 624 C C . ASP A 1 82 ? -17.568 6.934 31.287 1.00 97.81 82 ASP A C 1
ATOM 626 O O . ASP A 1 82 ? -17.469 7.008 30.058 1.00 97.81 82 ASP A O 1
ATOM 630 N N . ALA A 1 83 ? -16.626 7.388 32.115 1.00 96.00 83 ALA A N 1
ATOM 631 C CA . ALA A 1 83 ? -15.418 8.069 31.673 1.00 96.00 83 ALA A CA 1
ATOM 632 C C . ALA A 1 83 ? -14.508 7.178 30.811 1.00 96.00 83 ALA A C 1
ATOM 634 O O . ALA A 1 83 ? -13.889 7.685 29.875 1.00 96.00 83 ALA A O 1
ATOM 635 N N . GLU A 1 84 ? -14.447 5.866 31.073 1.00 96.06 84 GLU A N 1
ATOM 636 C CA . GLU A 1 84 ? -13.643 4.958 30.253 1.00 96.06 84 GLU A CA 1
ATOM 637 C C . GLU A 1 84 ? -14.288 4.782 28.876 1.00 96.06 84 GLU A C 1
ATOM 639 O O . GLU A 1 84 ? -13.609 4.894 27.854 1.00 96.06 84 GLU A O 1
ATOM 644 N N . ALA A 1 85 ? -15.608 4.592 28.820 1.00 95.94 85 ALA A N 1
ATOM 645 C CA . ALA A 1 85 ? -16.324 4.479 27.550 1.00 95.94 85 ALA A CA 1
ATOM 646 C C . ALA A 1 85 ? -16.194 5.750 26.690 1.00 95.94 85 ALA A C 1
ATOM 648 O O . ALA A 1 85 ? -16.031 5.649 25.470 1.00 95.94 85 ALA A O 1
ATOM 649 N N . ILE A 1 86 ? -16.222 6.935 27.315 1.00 96.81 86 ILE A N 1
ATOM 650 C CA . ILE A 1 86 ? -15.999 8.223 26.641 1.00 96.81 86 ILE A CA 1
ATOM 651 C C . ILE A 1 86 ? -14.587 8.287 26.044 1.00 96.81 86 ILE A C 1
ATOM 653 O O . ILE A 1 86 ? -14.448 8.600 24.860 1.00 96.81 86 ILE A O 1
ATOM 657 N N . ASP A 1 87 ? -13.546 7.947 26.811 1.00 97.81 87 ASP A N 1
ATOM 658 C CA . ASP A 1 87 ? -12.160 7.957 26.320 1.00 97.81 87 ASP A CA 1
ATOM 659 C C . ASP A 1 87 ? -11.963 6.992 25.137 1.00 97.81 87 ASP A C 1
ATOM 661 O O . ASP A 1 87 ? -11.410 7.360 24.095 1.00 97.81 87 ASP A O 1
ATOM 665 N N . ARG A 1 88 ? -12.503 5.769 25.235 1.00 96.88 88 ARG A N 1
ATOM 666 C CA . ARG A 1 88 ? -12.443 4.789 24.138 1.00 96.88 88 ARG A CA 1
ATOM 667 C C . ARG A 1 88 ? -13.164 5.280 22.882 1.00 96.88 88 ARG A C 1
ATOM 669 O O . ARG A 1 88 ? -12.644 5.089 21.782 1.00 96.88 88 ARG A O 1
ATOM 676 N N . LEU A 1 89 ? -14.314 5.941 23.020 1.00 97.06 89 LEU A N 1
ATOM 677 C CA . LEU A 1 89 ? -15.044 6.536 21.894 1.00 97.06 89 LEU A CA 1
ATOM 678 C C . LEU A 1 89 ? -14.265 7.671 21.219 1.00 97.06 89 LEU A C 1
ATOM 680 O O . LEU A 1 89 ? -14.237 7.747 19.985 1.00 97.06 89 LEU A O 1
ATOM 684 N N . LEU A 1 90 ? -13.593 8.520 21.999 1.00 96.00 90 LEU A N 1
ATOM 685 C CA . LEU A 1 90 ? -12.709 9.559 21.464 1.00 96.00 90 LEU A CA 1
ATOM 686 C C . LEU A 1 90 ? -11.536 8.939 20.697 1.00 96.00 90 LEU A C 1
ATOM 688 O O . LEU A 1 90 ? -11.230 9.378 19.588 1.00 96.00 90 LEU A O 1
ATOM 692 N N . LYS A 1 91 ? -10.948 7.856 21.217 1.00 96.25 91 LYS A N 1
ATOM 693 C CA . LYS A 1 91 ? -9.869 7.118 20.545 1.00 96.25 91 LYS A CA 1
ATOM 694 C C . LYS A 1 91 ? -10.317 6.498 19.220 1.00 96.25 91 LYS A C 1
ATOM 696 O O . LYS A 1 91 ? -9.613 6.597 18.220 1.00 96.25 91 LYS A O 1
ATOM 701 N N . ILE A 1 92 ? -11.501 5.882 19.190 1.00 94.81 92 ILE A N 1
ATOM 702 C CA . ILE A 1 92 ? -12.087 5.334 17.955 1.00 94.81 92 ILE A CA 1
ATOM 703 C C . ILE A 1 92 ? -12.325 6.456 16.939 1.00 94.81 92 ILE A C 1
ATOM 705 O O . ILE A 1 92 ? -12.013 6.296 15.759 1.00 94.81 92 ILE A O 1
ATOM 709 N N . SER A 1 93 ? -12.819 7.609 17.394 1.00 92.44 93 SER A N 1
ATOM 710 C CA . SER A 1 93 ? -13.031 8.786 16.544 1.00 92.44 93 SER A CA 1
ATOM 711 C C . SER A 1 93 ? -11.715 9.335 15.980 1.00 92.44 93 SER A C 1
ATOM 713 O O . SER A 1 93 ? -11.662 9.725 14.815 1.00 92.44 93 SER A O 1
ATOM 715 N N . GLU A 1 94 ? -10.636 9.307 16.764 1.00 93.75 94 GLU A N 1
ATOM 716 C CA . GLU A 1 94 ? -9.287 9.677 16.326 1.00 93.75 94 GLU A CA 1
ATOM 717 C C . GLU A 1 94 ? -8.731 8.709 15.271 1.00 93.75 94 GLU A C 1
ATOM 719 O O . GLU A 1 94 ? -8.165 9.133 14.264 1.00 93.75 94 GLU A O 1
ATOM 724 N N . VAL A 1 95 ? -8.904 7.398 15.459 1.00 92.69 95 VAL A N 1
ATOM 725 C CA . VAL A 1 95 ? -8.508 6.405 14.446 1.00 92.69 95 VAL A CA 1
ATOM 726 C C . VAL A 1 95 ? -9.310 6.613 13.163 1.00 92.69 95 VAL A C 1
ATOM 728 O O . VAL A 1 95 ? -8.744 6.607 12.072 1.00 92.69 95 VAL A O 1
ATOM 731 N N . ARG A 1 96 ? -10.616 6.869 13.285 1.00 91.12 96 ARG A N 1
ATOM 732 C CA . ARG A 1 96 ? -11.497 7.116 12.142 1.00 91.12 96 ARG A CA 1
ATOM 733 C C . ARG A 1 96 ? -11.118 8.375 11.366 1.00 91.12 96 ARG A C 1
ATOM 735 O O . ARG A 1 96 ? -11.171 8.350 10.142 1.00 91.12 96 ARG A O 1
ATOM 742 N N . SER A 1 97 ? -10.718 9.453 12.042 1.00 86.31 97 SER A N 1
ATOM 743 C CA . SER A 1 97 ? -10.289 10.686 11.366 1.00 86.31 97 SER A CA 1
ATOM 744 C C . SER A 1 97 ? -8.970 10.514 10.607 1.00 86.31 97 SER A C 1
ATOM 746 O O . SER A 1 97 ? -8.750 11.180 9.598 1.00 86.31 97 SER A O 1
ATOM 748 N N . LYS A 1 98 ? -8.115 9.588 11.058 1.00 85.06 98 LYS A N 1
ATOM 749 C CA . LYS A 1 98 ? -6.854 9.213 10.398 1.00 85.06 98 LYS A CA 1
ATOM 750 C C . LYS A 1 98 ? -7.038 8.177 9.286 1.00 85.06 98 LYS A C 1
ATOM 752 O O . LYS A 1 98 ? -6.169 8.053 8.424 1.00 85.06 98 LYS A O 1
ATOM 757 N N . LEU A 1 99 ? -8.144 7.431 9.291 1.00 85.69 99 LEU A N 1
ATOM 758 C CA . LEU A 1 99 ? -8.442 6.412 8.290 1.00 85.69 99 LEU A CA 1
ATOM 759 C C . LEU A 1 99 ? -8.836 7.066 6.957 1.00 85.69 99 LEU A C 1
ATOM 761 O O . LEU A 1 99 ? -9.997 7.394 6.702 1.00 85.69 99 LEU A O 1
ATOM 765 N N . ARG A 1 100 ? -7.844 7.250 6.084 1.00 79.75 100 ARG A N 1
ATOM 766 C CA . ARG A 1 100 ? -8.025 7.877 4.774 1.00 79.75 100 ARG A CA 1
ATOM 767 C C . ARG A 1 100 ? -8.758 6.943 3.811 1.00 79.75 100 ARG A C 1
ATOM 769 O O . ARG A 1 100 ? -8.358 5.795 3.629 1.00 79.75 100 ARG A O 1
ATOM 776 N N . ARG A 1 101 ? -9.794 7.469 3.151 1.00 80.75 101 ARG A N 1
ATOM 777 C CA . ARG A 1 101 ? -10.415 6.805 2.001 1.00 80.75 101 ARG A CA 1
ATOM 778 C C . ARG A 1 101 ? -9.438 6.843 0.819 1.00 80.75 101 ARG A C 1
ATOM 780 O O . ARG A 1 101 ? -8.910 7.924 0.536 1.00 80.75 101 ARG A O 1
ATOM 787 N N . PRO A 1 102 ? -9.171 5.716 0.147 1.00 70.69 102 PRO A N 1
ATOM 788 C CA . PRO A 1 102 ? -8.348 5.722 -1.054 1.00 70.69 102 PRO A CA 1
ATOM 789 C C . PRO A 1 102 ? -8.971 6.613 -2.139 1.00 70.69 102 PRO A C 1
ATOM 791 O O . PRO A 1 102 ? -10.187 6.801 -2.202 1.00 70.69 102 PRO A O 1
ATOM 794 N N . GLY A 1 103 ? -8.120 7.230 -2.961 1.00 64.50 103 GLY A N 1
ATOM 795 C CA . GLY A 1 103 ? -8.581 7.989 -4.122 1.00 64.50 103 GLY A CA 1
ATOM 796 C C . GLY A 1 103 ? -9.208 7.052 -5.153 1.00 64.50 103 GLY A C 1
ATOM 797 O O . GLY A 1 103 ? -8.885 5.865 -5.191 1.00 64.50 103 GLY A O 1
ATOM 798 N N . LYS A 1 104 ? -10.095 7.577 -6.009 1.00 56.41 104 LYS A N 1
ATOM 799 C CA . LYS A 1 104 ? -10.553 6.818 -7.177 1.00 56.41 104 LYS A CA 1
ATOM 800 C C . LYS A 1 104 ? -9.306 6.428 -7.983 1.00 56.41 104 LYS A C 1
ATOM 802 O O . LYS A 1 104 ? -8.526 7.332 -8.283 1.00 56.41 104 LYS A O 1
ATOM 807 N N . PRO A 1 105 ? -9.094 5.143 -8.312 1.00 56.09 105 PRO A N 1
ATOM 808 C CA . PRO A 1 105 ? -7.991 4.780 -9.180 1.00 56.09 105 PRO A CA 1
ATOM 809 C C . PRO A 1 105 ? -8.196 5.503 -10.511 1.00 56.09 105 PRO A C 1
ATOM 811 O O . PRO A 1 105 ? -9.263 5.397 -11.124 1.00 56.09 105 PRO A O 1
ATOM 814 N N . ASP A 1 106 ? -7.197 6.268 -10.943 1.00 59.88 106 ASP A N 1
ATOM 815 C CA . ASP A 1 106 ? -7.102 6.599 -12.356 1.00 59.88 106 ASP A CA 1
ATOM 816 C C . ASP A 1 106 ? -6.990 5.260 -13.098 1.00 59.88 106 ASP A C 1
ATOM 818 O O . ASP A 1 106 ? -6.283 4.356 -12.652 1.00 59.88 106 ASP A O 1
ATOM 822 N N . ASN A 1 107 ? -7.725 5.088 -14.199 1.00 61.94 107 ASN A N 1
ATOM 823 C CA . ASN A 1 107 ? -7.807 3.811 -14.929 1.00 61.94 107 ASN A CA 1
ATOM 824 C C . ASN A 1 107 ? -6.482 3.415 -15.625 1.00 61.94 107 ASN A C 1
ATOM 826 O O . ASN A 1 107 ? -6.493 2.633 -16.570 1.00 61.94 107 ASN A O 1
ATOM 830 N N . ILE A 1 108 ? -5.361 4.014 -15.231 1.00 75.25 108 ILE A N 1
ATOM 831 C CA . ILE A 1 108 ? -4.057 3.882 -15.862 1.00 75.25 108 ILE A CA 1
ATOM 832 C C . ILE A 1 108 ? -3.075 3.466 -14.768 1.00 75.25 108 ILE A C 1
ATOM 834 O O . ILE A 1 108 ? -2.710 4.284 -13.926 1.00 75.25 108 ILE A O 1
ATOM 838 N N . SER A 1 109 ? -2.644 2.204 -14.785 1.00 87.75 109 SER A N 1
ATOM 839 C CA . SER A 1 109 ? -1.497 1.763 -13.991 1.00 87.75 109 SER A CA 1
ATOM 840 C C . SER A 1 109 ? -0.219 2.023 -14.777 1.00 87.75 109 SER A C 1
ATOM 842 O O . SER A 1 109 ? -0.019 1.498 -15.876 1.00 87.75 109 SER A O 1
ATOM 844 N N . LEU A 1 110 ? 0.674 2.826 -14.203 1.00 91.00 110 LEU A N 1
ATOM 845 C CA . LEU A 1 110 ? 1.992 3.048 -14.778 1.00 91.00 110 LEU A CA 1
ATOM 846 C C . LEU A 1 110 ? 2.840 1.773 -14.726 1.00 91.00 110 LEU A C 1
ATOM 848 O O . LEU A 1 110 ? 3.680 1.571 -15.601 1.00 91.00 110 LEU A O 1
ATOM 852 N N . LEU A 1 111 ? 2.631 0.915 -13.721 1.00 92.50 111 LEU A N 1
ATOM 853 C CA . LEU A 1 111 ? 3.290 -0.386 -13.644 1.00 92.50 111 LEU A CA 1
ATOM 854 C C . LEU A 1 111 ? 2.894 -1.285 -14.819 1.00 92.50 111 LEU A C 1
ATOM 856 O O . LEU A 1 111 ? 3.788 -1.812 -15.477 1.00 92.50 111 LEU A O 1
ATOM 860 N N . GLU A 1 112 ? 1.598 -1.419 -15.105 1.00 90.19 112 GLU A N 1
ATOM 861 C CA . GLU A 1 112 ? 1.113 -2.227 -16.234 1.00 90.19 112 GLU A CA 1
ATOM 862 C C . GLU A 1 112 ? 1.666 -1.692 -17.565 1.00 90.19 112 GLU A C 1
ATOM 864 O O . GLU A 1 112 ? 2.289 -2.436 -18.320 1.00 90.19 112 GLU A O 1
ATOM 869 N N . ALA A 1 113 ? 1.577 -0.379 -17.803 1.00 92.75 113 ALA A N 1
ATOM 870 C CA . ALA A 1 113 ? 2.122 0.246 -19.013 1.00 92.75 113 ALA A CA 1
ATOM 871 C C . ALA A 1 113 ? 3.653 0.088 -19.144 1.00 92.75 113 ALA A C 1
ATOM 873 O O . ALA A 1 113 ? 4.193 -0.057 -20.248 1.00 92.75 113 ALA A O 1
ATOM 874 N N . PHE A 1 114 ? 4.384 0.118 -18.024 1.00 95.12 114 PHE A N 1
ATOM 875 C CA . PHE A 1 114 ? 5.824 -0.137 -18.013 1.00 95.12 114 PHE A CA 1
ATOM 876 C C . PHE A 1 114 ? 6.137 -1.591 -18.379 1.00 95.12 114 PHE A C 1
ATOM 878 O O . PHE A 1 114 ? 7.061 -1.836 -19.153 1.00 95.12 114 PHE A O 1
ATOM 885 N N . GLU A 1 115 ? 5.379 -2.552 -17.851 1.00 93.56 115 GLU A N 1
ATOM 886 C CA . GLU A 1 115 ? 5.557 -3.972 -18.159 1.00 93.56 115 GLU A CA 1
ATOM 887 C C . GLU A 1 115 ? 5.292 -4.272 -19.638 1.00 93.56 115 GLU A C 1
ATOM 889 O O . GLU A 1 115 ? 6.143 -4.891 -20.276 1.00 93.56 115 GLU A O 1
ATOM 894 N N . GLU A 1 116 ? 4.214 -3.731 -20.212 1.00 93.12 116 GLU A N 1
ATOM 895 C CA . GLU A 1 116 ? 3.932 -3.818 -21.654 1.00 93.12 116 GLU A CA 1
ATOM 896 C C . GLU A 1 116 ? 5.088 -3.255 -22.498 1.00 93.12 116 GLU A C 1
ATOM 898 O O . GLU A 1 116 ? 5.499 -3.834 -23.507 1.00 93.12 116 GLU A O 1
ATOM 903 N N . THR A 1 117 ? 5.671 -2.136 -22.058 1.00 94.50 117 THR A N 1
ATOM 904 C CA . THR A 1 117 ? 6.816 -1.526 -22.740 1.00 94.50 117 THR A CA 1
ATOM 905 C C . THR A 1 117 ? 8.059 -2.416 -22.670 1.00 94.50 117 THR A C 1
ATOM 907 O O . THR A 1 117 ? 8.764 -2.564 -23.668 1.00 94.50 117 THR A O 1
ATOM 910 N N . VAL A 1 118 ? 8.338 -3.023 -21.513 1.00 94.31 118 VAL A N 1
ATOM 911 C CA . VAL A 1 118 ? 9.476 -3.938 -21.332 1.00 94.31 118 VAL A CA 1
ATOM 912 C C . VAL A 1 118 ?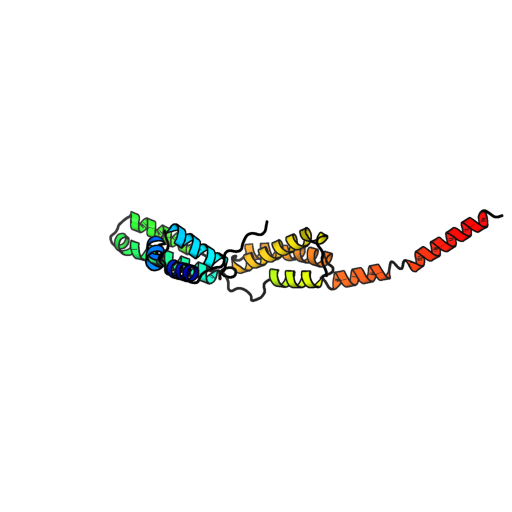 9.333 -5.169 -22.227 1.00 94.31 118 VAL A C 1
ATOM 914 O O . VAL A 1 118 ? 10.308 -5.562 -22.869 1.00 94.31 118 VAL A O 1
ATOM 917 N N . GLU A 1 119 ? 8.131 -5.742 -22.322 1.00 91.38 119 GLU A N 1
ATOM 918 C CA . GLU A 1 119 ? 7.855 -6.874 -23.215 1.00 91.38 119 GLU A CA 1
ATOM 919 C C . GLU A 1 119 ? 8.119 -6.517 -24.685 1.00 91.38 119 GLU A C 1
ATOM 921 O O . GLU A 1 119 ? 8.709 -7.310 -25.422 1.00 91.38 119 GLU A O 1
ATOM 926 N N . ALA A 1 120 ? 7.781 -5.293 -25.097 1.00 91.88 120 ALA A N 1
ATOM 927 C CA . ALA A 1 120 ? 8.031 -4.810 -26.453 1.00 91.88 120 ALA A CA 1
ATOM 928 C C . ALA A 1 120 ? 9.520 -4.542 -26.769 1.00 91.88 120 ALA A C 1
ATOM 930 O O . ALA A 1 120 ? 9.887 -4.485 -27.943 1.00 91.88 120 ALA A O 1
ATOM 931 N N . CYS A 1 121 ? 10.386 -4.378 -25.760 1.00 89.62 121 CYS A N 1
ATOM 932 C CA . CYS A 1 121 ? 11.800 -4.021 -25.950 1.00 89.62 121 CYS A CA 1
ATOM 933 C C . CYS A 1 121 ? 12.736 -5.217 -26.202 1.00 89.62 121 CYS A C 1
ATOM 935 O O . CYS A 1 121 ? 13.920 -5.004 -26.452 1.00 89.62 121 CYS A O 1
ATOM 937 N N . GLY A 1 122 ? 12.247 -6.463 -26.154 1.00 85.44 122 GLY A N 1
ATOM 938 C CA . GLY A 1 122 ? 13.083 -7.643 -26.426 1.00 85.44 122 GLY A CA 1
ATOM 939 C C . GLY A 1 122 ? 14.209 -7.856 -25.403 1.00 85.44 122 GLY A C 1
ATOM 940 O O . GLY A 1 122 ? 15.323 -8.212 -25.779 1.00 85.44 122 GLY A O 1
ATOM 941 N N . VAL A 1 123 ? 13.917 -7.605 -24.124 1.00 89.00 123 VAL A N 1
ATOM 942 C CA . VAL A 1 123 ? 14.857 -7.712 -22.992 1.00 89.00 123 VAL A CA 1
ATOM 943 C C . VAL A 1 123 ? 15.255 -9.155 -22.656 1.00 89.00 123 VAL A C 1
ATOM 945 O O . VAL A 1 123 ? 14.531 -10.104 -22.967 1.00 89.00 123 VAL A O 1
ATOM 948 N N . ASP A 1 124 ? 16.371 -9.327 -21.942 1.00 90.62 124 ASP A N 1
ATOM 949 C CA . ASP A 1 124 ? 16.806 -10.630 -21.429 1.00 90.62 124 ASP A CA 1
ATOM 950 C C . ASP A 1 124 ? 17.213 -10.613 -19.941 1.00 90.62 124 ASP A C 1
ATOM 952 O O . ASP A 1 124 ? 17.001 -9.650 -19.203 1.00 90.62 124 ASP A O 1
ATOM 956 N N . ALA A 1 125 ? 17.761 -11.731 -19.450 1.00 90.12 125 ALA A N 1
ATOM 957 C CA . ALA A 1 125 ? 18.122 -11.898 -18.042 1.00 90.12 125 ALA A CA 1
ATOM 958 C C . ALA A 1 125 ? 19.138 -10.855 -17.530 1.00 90.12 125 ALA A C 1
ATOM 960 O O . ALA A 1 125 ? 19.161 -10.555 -16.329 1.00 90.12 125 ALA A O 1
ATOM 961 N N . ARG A 1 126 ? 19.960 -10.285 -18.419 1.00 92.50 126 ARG A N 1
ATOM 962 C CA . ARG A 1 126 ? 20.940 -9.238 -18.096 1.00 92.50 126 ARG A CA 1
ATOM 963 C C . ARG A 1 126 ? 20.266 -7.933 -17.680 1.00 92.50 126 ARG A C 1
ATOM 965 O O . ARG A 1 126 ? 20.819 -7.209 -16.856 1.00 92.50 126 ARG A O 1
ATOM 972 N N . ASP A 1 127 ? 19.045 -7.690 -18.148 1.00 93.69 127 ASP A N 1
ATOM 973 C CA . ASP A 1 127 ? 18.278 -6.474 -17.864 1.00 93.69 127 ASP A CA 1
ATOM 974 C C . ASP A 1 127 ? 17.474 -6.568 -16.559 1.00 93.69 127 ASP A C 1
ATOM 976 O O . ASP A 1 127 ? 16.818 -5.613 -16.146 1.00 93.69 127 ASP A O 1
ATOM 980 N N . SER A 1 128 ? 17.529 -7.708 -15.863 1.00 91.56 128 SER A N 1
ATOM 981 C CA . SER A 1 128 ? 16.707 -7.988 -14.677 1.00 91.56 128 SER A CA 1
ATOM 982 C C . SER A 1 128 ? 16.782 -6.906 -13.592 1.00 91.56 128 SER A C 1
ATOM 984 O O . SER A 1 128 ? 15.751 -6.529 -13.029 1.00 91.56 128 SER A O 1
ATOM 986 N N . ALA A 1 129 ? 17.972 -6.366 -13.314 1.00 93.56 129 ALA A N 1
ATOM 987 C CA . ALA A 1 129 ? 18.153 -5.295 -12.333 1.00 93.56 129 ALA A CA 1
ATOM 988 C C . ALA A 1 129 ? 17.502 -3.976 -12.785 1.00 93.56 129 ALA A C 1
ATOM 990 O O . ALA A 1 129 ? 16.854 -3.296 -11.984 1.00 93.56 129 ALA A O 1
ATOM 991 N N . LEU A 1 130 ? 17.638 -3.644 -14.070 1.00 93.88 130 LEU A N 1
ATOM 992 C CA . LEU A 1 130 ? 17.067 -2.447 -14.682 1.00 93.88 130 LEU A CA 1
ATOM 993 C C . LEU A 1 130 ? 15.533 -2.512 -14.677 1.00 93.88 130 LEU A C 1
ATOM 995 O O . LEU A 1 130 ? 14.869 -1.585 -14.207 1.00 93.88 130 LEU A O 1
ATOM 999 N N . ILE A 1 131 ? 14.978 -3.651 -15.099 1.00 93.38 131 ILE A N 1
ATOM 1000 C CA . ILE A 1 131 ? 13.537 -3.927 -15.110 1.00 93.38 131 ILE A CA 1
ATOM 1001 C C . ILE A 1 131 ? 12.970 -3.856 -13.691 1.00 93.38 131 ILE A C 1
ATOM 1003 O O . ILE A 1 131 ? 11.965 -3.186 -13.457 1.00 93.38 131 ILE A O 1
ATOM 1007 N N . ALA A 1 132 ? 13.617 -4.504 -12.718 1.00 92.88 132 ALA A N 1
ATOM 1008 C CA . ALA A 1 132 ? 13.172 -4.466 -11.328 1.00 92.88 132 ALA A CA 1
ATOM 1009 C C . ALA A 1 132 ? 13.190 -3.040 -10.750 1.00 92.88 132 ALA A C 1
ATOM 1011 O O . ALA A 1 132 ? 12.294 -2.678 -9.984 1.00 92.88 132 ALA A O 1
ATOM 1012 N N . GLY A 1 133 ? 14.181 -2.224 -11.122 1.00 92.19 133 GLY A N 1
ATOM 1013 C CA . GLY A 1 133 ? 14.241 -0.806 -10.764 1.00 92.19 133 GLY A CA 1
ATOM 1014 C C . GLY A 1 133 ? 13.058 -0.016 -11.324 1.00 92.19 133 GLY A C 1
ATOM 1015 O O . GLY A 1 133 ? 12.370 0.672 -10.569 1.00 92.19 133 GLY A O 1
ATOM 1016 N N . GLY A 1 134 ? 12.769 -0.179 -12.618 1.00 94.94 134 GLY A N 1
ATOM 1017 C CA . GLY A 1 134 ? 11.638 0.479 -13.277 1.00 94.94 134 GLY A CA 1
ATOM 1018 C C . GLY A 1 134 ? 10.291 0.076 -12.678 1.00 94.94 134 GLY A C 1
ATOM 1019 O O . GLY A 1 134 ? 9.506 0.950 -12.310 1.00 94.94 134 GLY A O 1
ATOM 1020 N N . LYS A 1 135 ? 10.074 -1.226 -12.436 1.00 93.94 135 LYS A N 1
ATOM 1021 C CA . LYS A 1 135 ? 8.865 -1.733 -11.760 1.00 93.94 135 LYS A CA 1
ATOM 1022 C C . LYS A 1 135 ? 8.671 -1.110 -10.381 1.00 93.94 135 LYS A C 1
ATOM 1024 O O . LYS A 1 135 ? 7.564 -0.710 -10.041 1.00 93.94 135 LYS A O 1
ATOM 1029 N N . LYS A 1 136 ? 9.737 -0.988 -9.581 1.00 91.38 136 LYS A N 1
ATOM 1030 C CA . LYS A 1 136 ? 9.656 -0.364 -8.249 1.00 91.38 136 LYS A CA 1
ATOM 1031 C C . LYS A 1 136 ? 9.274 1.113 -8.323 1.00 91.38 136 LYS A C 1
ATOM 1033 O O . LYS A 1 136 ? 8.479 1.559 -7.499 1.00 91.38 136 LYS A O 1
ATOM 1038 N N . ILE A 1 137 ? 9.823 1.856 -9.284 1.00 92.00 137 ILE A N 1
ATOM 1039 C CA . ILE A 1 137 ? 9.487 3.271 -9.481 1.00 92.00 137 ILE A CA 1
ATOM 1040 C C . ILE A 1 137 ? 8.024 3.412 -9.911 1.00 92.00 137 ILE A C 1
ATOM 1042 O O . ILE A 1 137 ? 7.275 4.138 -9.261 1.00 92.00 137 ILE A O 1
ATOM 1046 N N . ALA A 1 138 ? 7.608 2.679 -10.947 1.00 92.31 138 ALA A N 1
ATOM 1047 C CA . ALA A 1 138 ? 6.242 2.714 -11.460 1.00 92.31 138 ALA A CA 1
ATOM 1048 C C . ALA A 1 138 ? 5.222 2.323 -10.378 1.00 92.31 138 ALA A C 1
ATOM 1050 O O . ALA A 1 138 ? 4.283 3.067 -10.110 1.00 92.31 138 ALA A O 1
ATOM 1051 N N . HIS A 1 139 ? 5.486 1.233 -9.652 1.00 88.94 139 HIS A N 1
ATOM 1052 C CA . HIS A 1 139 ? 4.659 0.800 -8.528 1.00 88.94 139 HIS A CA 1
ATOM 1053 C C . HIS A 1 139 ? 4.550 1.862 -7.429 1.00 88.94 139 HIS A C 1
ATOM 1055 O O . HIS A 1 139 ? 3.482 2.052 -6.853 1.00 88.94 139 HIS A O 1
ATOM 1061 N N . ARG A 1 140 ? 5.640 2.578 -7.119 1.00 85.44 140 ARG A N 1
ATOM 1062 C CA . ARG A 1 140 ? 5.619 3.616 -6.082 1.00 85.44 140 ARG A CA 1
ATOM 1063 C C . ARG A 1 140 ? 4.795 4.835 -6.496 1.00 85.44 140 ARG A C 1
ATOM 1065 O O . ARG A 1 140 ? 4.148 5.430 -5.637 1.00 85.44 140 ARG A O 1
ATOM 1072 N N . ILE A 1 141 ? 4.817 5.188 -7.780 1.00 88.69 141 ILE A N 1
ATOM 1073 C CA . ILE A 1 141 ? 3.990 6.259 -8.349 1.00 88.69 141 ILE A CA 1
ATOM 1074 C C . ILE A 1 141 ? 2.509 5.862 -8.303 1.00 88.69 141 ILE A C 1
ATOM 1076 O O . ILE A 1 141 ? 1.696 6.632 -7.790 1.00 88.69 141 ILE A O 1
ATOM 1080 N N . ASP A 1 142 ? 2.171 4.645 -8.736 1.00 86.44 142 ASP A N 1
ATOM 1081 C CA . ASP A 1 142 ? 0.799 4.116 -8.678 1.00 86.44 142 ASP A CA 1
ATOM 1082 C C . ASP A 1 142 ? 0.272 4.077 -7.235 1.00 86.44 142 ASP A C 1
ATOM 1084 O O . ASP A 1 142 ? -0.825 4.548 -6.945 1.00 86.44 142 ASP A O 1
ATOM 1088 N N . GLN A 1 143 ? 1.079 3.599 -6.283 1.00 82.25 143 GLN A N 1
ATOM 1089 C CA . GLN A 1 143 ? 0.700 3.621 -4.869 1.00 82.25 143 GLN A CA 1
ATOM 1090 C C . GLN A 1 143 ? 0.444 5.043 -4.367 1.00 82.25 143 GLN A C 1
ATOM 1092 O O . GLN A 1 143 ? -0.579 5.299 -3.740 1.00 82.25 143 GLN A O 1
ATOM 1097 N N . ALA A 1 144 ? 1.363 5.976 -4.622 1.00 82.69 144 ALA A N 1
ATOM 1098 C CA . ALA A 1 144 ? 1.242 7.336 -4.114 1.00 82.69 144 ALA A CA 1
ATOM 1099 C C . ALA A 1 144 ? 0.010 8.053 -4.680 1.00 82.69 144 ALA A C 1
ATOM 1101 O O . ALA A 1 144 ? -0.693 8.732 -3.936 1.00 82.69 144 ALA A O 1
ATOM 1102 N N . THR A 1 145 ? -0.290 7.873 -5.965 1.00 80.12 145 THR A N 1
ATOM 1103 C CA . THR A 1 145 ? -1.480 8.466 -6.595 1.00 80.12 145 THR A CA 1
ATOM 1104 C C . THR A 1 145 ? -2.784 7.898 -6.025 1.00 80.12 145 THR A C 1
ATOM 1106 O O . THR A 1 145 ? -3.744 8.644 -5.842 1.00 80.12 145 THR A O 1
ATOM 1109 N N . GLN A 1 146 ? -2.806 6.620 -5.636 1.00 75.56 146 GLN A N 1
ATOM 1110 C CA . GLN A 1 146 ? -3.975 5.984 -5.016 1.00 75.56 146 GLN A CA 1
ATOM 1111 C C . GLN A 1 146 ? -4.130 6.327 -3.522 1.00 75.56 146 GLN A C 1
ATOM 1113 O O . GLN A 1 146 ? -5.243 6.550 -3.031 1.00 75.56 146 GLN A O 1
ATOM 1118 N N . THR A 1 147 ? -3.028 6.381 -2.766 1.00 69.75 147 THR A N 1
ATOM 1119 C CA . THR A 1 147 ? -3.067 6.400 -1.292 1.00 69.75 147 THR A CA 1
ATOM 1120 C C . THR A 1 147 ? -2.631 7.708 -0.645 1.00 69.75 147 THR A C 1
ATOM 1122 O O . THR A 1 147 ? -2.863 7.861 0.556 1.00 69.75 147 THR A O 1
ATOM 1125 N N . ALA A 1 148 ? -2.064 8.663 -1.386 1.00 71.38 148 ALA A N 1
ATOM 1126 C CA . ALA A 1 148 ? -1.558 9.926 -0.841 1.00 71.38 148 ALA A CA 1
ATOM 1127 C C . ALA A 1 148 ? -2.331 11.165 -1.348 1.00 71.38 148 ALA A C 1
ATOM 1129 O O . ALA A 1 148 ? -3.184 11.077 -2.232 1.00 71.38 148 ALA A O 1
ATOM 1130 N N . THR A 1 149 ? -2.057 12.337 -0.762 1.00 66.44 149 THR A N 1
ATOM 1131 C CA . THR A 1 149 ? -2.575 13.653 -1.200 1.00 66.44 149 THR A CA 1
ATOM 1132 C C . THR A 1 149 ? -1.470 14.699 -1.234 1.00 66.44 149 THR A C 1
ATOM 1134 O O . THR A 1 149 ? -0.534 14.643 -0.440 1.00 66.44 149 THR A O 1
ATOM 1137 N N . GLY A 1 150 ? -1.641 15.719 -2.078 1.00 76.00 150 GLY A N 1
ATOM 1138 C CA . GLY A 1 150 ? -0.836 16.938 -2.020 1.00 76.00 150 GLY A CA 1
ATOM 1139 C C . GLY A 1 150 ? 0.649 16.672 -2.267 1.00 76.00 150 GLY A C 1
ATOM 1140 O O . GLY A 1 150 ? 1.020 16.107 -3.292 1.00 76.00 150 GLY A O 1
ATOM 1141 N N . GLU A 1 151 ? 1.495 17.082 -1.324 1.00 76.50 151 GLU A N 1
ATOM 1142 C CA . GLU A 1 151 ? 2.956 17.081 -1.466 1.00 76.50 151 GLU A CA 1
ATOM 1143 C C . GLU A 1 151 ? 3.557 15.685 -1.711 1.00 76.50 151 GLU A C 1
ATOM 1145 O O . GLU A 1 151 ? 4.538 15.550 -2.440 1.00 76.50 151 GLU A O 1
ATOM 1150 N N . GLU A 1 152 ? 2.970 14.632 -1.144 1.00 72.19 152 GLU A N 1
ATOM 1151 C CA . GLU A 1 152 ? 3.459 13.256 -1.298 1.00 72.19 152 GLU A CA 1
ATOM 1152 C C . GLU A 1 152 ? 3.258 12.716 -2.718 1.00 72.19 152 GLU A C 1
ATOM 1154 O O . GLU A 1 152 ? 4.146 12.052 -3.258 1.00 72.19 152 GLU A O 1
ATOM 1159 N N . VAL A 1 153 ? 2.129 13.053 -3.350 1.00 79.62 153 VAL A N 1
ATOM 1160 C CA . VAL A 1 153 ? 1.876 12.726 -4.762 1.00 79.62 153 VAL A CA 1
ATOM 1161 C C . VAL A 1 153 ? 2.884 13.466 -5.633 1.00 79.62 153 VAL A C 1
ATOM 1163 O O . VAL A 1 153 ? 3.537 12.854 -6.475 1.00 79.62 153 VAL A O 1
ATOM 1166 N N . THR A 1 154 ? 3.097 14.759 -5.374 1.00 80.31 154 THR A N 1
ATOM 1167 C CA . THR A 1 154 ? 4.093 15.559 -6.096 1.00 80.31 154 THR A CA 1
ATOM 1168 C C . THR A 1 154 ? 5.495 14.951 -5.973 1.00 80.31 154 THR A C 1
ATOM 1170 O O . THR A 1 154 ? 6.185 14.804 -6.979 1.00 80.31 154 THR A O 1
ATOM 1173 N N . LYS A 1 155 ? 5.900 14.515 -4.770 1.00 80.62 155 LYS A N 1
ATOM 1174 C CA . LYS A 1 155 ? 7.172 13.806 -4.517 1.00 80.62 155 LYS A CA 1
ATOM 1175 C C . LYS A 1 155 ? 7.306 12.519 -5.321 1.00 80.62 155 LYS A C 1
ATOM 1177 O O . LYS A 1 155 ? 8.379 12.253 -5.854 1.00 80.62 155 LYS A O 1
ATOM 1182 N N . ALA A 1 156 ? 6.240 11.733 -5.428 1.00 84.94 156 ALA A N 1
ATOM 1183 C CA . ALA A 1 156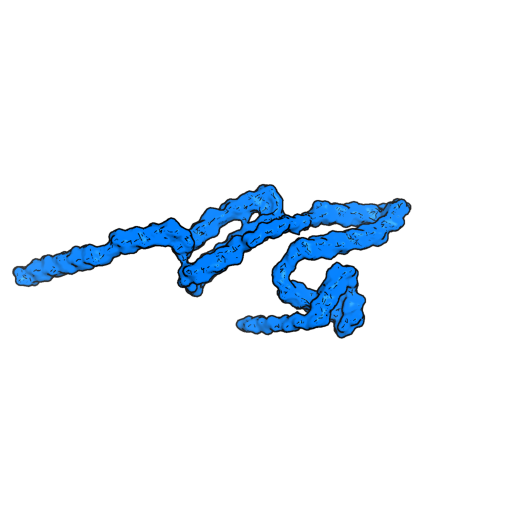 ? 6.261 10.520 -6.233 1.00 84.94 156 ALA A CA 1
ATOM 1184 C C . ALA A 1 156 ? 6.402 10.829 -7.731 1.00 84.94 156 ALA A C 1
ATOM 1186 O O . ALA A 1 156 ? 7.195 10.185 -8.414 1.00 84.94 156 ALA A O 1
ATOM 1187 N N . LEU A 1 157 ? 5.712 11.857 -8.234 1.00 87.38 157 LEU A N 1
ATOM 1188 C CA . LEU A 1 157 ? 5.807 12.274 -9.638 1.00 87.38 157 LEU A CA 1
ATOM 1189 C C . LEU A 1 157 ? 7.212 12.770 -10.023 1.00 87.38 157 LEU A C 1
ATOM 1191 O O . LEU A 1 157 ? 7.611 12.615 -11.177 1.00 87.38 157 LEU A O 1
ATOM 1195 N N . TYR A 1 158 ? 8.017 13.256 -9.071 1.00 92.25 158 TYR A N 1
ATOM 1196 C CA . TYR A 1 158 ? 9.439 13.554 -9.309 1.00 92.25 158 TYR A CA 1
ATOM 1197 C C . TYR A 1 158 ? 10.293 12.323 -9.644 1.00 92.25 158 TYR A C 1
ATOM 1199 O O . TYR A 1 158 ? 11.443 12.480 -10.046 1.00 92.25 158 TYR A O 1
ATOM 1207 N N . LEU A 1 159 ? 9.760 11.104 -9.526 1.00 90.88 159 LEU A N 1
ATOM 1208 C CA . LEU A 1 159 ? 10.445 9.894 -9.977 1.00 90.88 159 LEU A CA 1
ATOM 1209 C C . LEU A 1 159 ? 10.266 9.623 -11.481 1.00 90.88 159 LEU A C 1
ATOM 1211 O O . LEU A 1 159 ? 11.012 8.815 -12.036 1.00 90.88 159 LEU A O 1
ATOM 1215 N N . LEU A 1 160 ? 9.337 10.308 -12.163 1.00 92.69 160 LEU A N 1
ATOM 1216 C CA . LEU A 1 160 ? 9.100 10.138 -13.604 1.00 92.69 160 LEU A CA 1
ATOM 1217 C C . LEU A 1 160 ? 10.359 10.335 -14.469 1.00 92.69 160 LEU A C 1
ATOM 1219 O O . LEU A 1 160 ? 10.587 9.513 -15.355 1.00 92.69 160 LEU A O 1
ATOM 1223 N N . PRO A 1 161 ? 11.234 11.332 -14.223 1.00 94.06 161 PRO A N 1
ATOM 1224 C CA . PRO A 1 161 ? 12.485 11.464 -14.970 1.00 94.06 161 PRO A CA 1
ATOM 1225 C C . PRO A 1 161 ? 13.410 10.248 -14.826 1.00 94.06 161 PRO A C 1
ATOM 1227 O O . PRO A 1 161 ? 14.076 9.861 -15.784 1.00 94.06 161 PRO A O 1
ATOM 1230 N N . HIS A 1 162 ? 13.434 9.602 -13.656 1.00 94.62 162 HIS A N 1
ATOM 1231 C CA . HIS A 1 162 ? 14.224 8.386 -13.449 1.00 94.62 162 HIS A CA 1
ATOM 1232 C C . HIS A 1 162 ? 13.633 7.194 -14.200 1.00 94.62 162 HIS A C 1
ATOM 1234 O O . HIS A 1 162 ? 14.378 6.415 -14.794 1.00 94.62 162 HIS A O 1
ATOM 1240 N N . LEU A 1 163 ? 12.303 7.084 -14.233 1.00 95.06 163 LEU A N 1
ATOM 1241 C CA . LEU A 1 163 ? 11.622 6.078 -15.043 1.00 95.06 163 LEU A CA 1
ATOM 1242 C C . LEU A 1 163 ? 11.902 6.287 -16.538 1.00 95.06 163 LEU A C 1
ATOM 1244 O O . LEU A 1 163 ? 12.275 5.339 -17.225 1.00 95.06 163 LEU A O 1
ATOM 1248 N N . ASN A 1 164 ? 11.821 7.530 -17.021 1.00 93.94 164 ASN A N 1
ATOM 1249 C CA . ASN A 1 164 ? 12.182 7.877 -18.396 1.00 93.94 164 ASN A CA 1
ATOM 1250 C C . ASN A 1 164 ? 13.626 7.493 -18.712 1.00 93.94 164 ASN A C 1
ATOM 1252 O O . ASN A 1 164 ? 13.885 6.974 -19.793 1.00 93.94 164 ASN A O 1
ATOM 1256 N N . LYS A 1 165 ? 14.560 7.660 -17.766 1.00 94.62 165 LYS A N 1
ATOM 1257 C CA . LYS A 1 165 ? 15.953 7.270 -17.999 1.00 94.62 165 LYS A CA 1
ATOM 1258 C C . LYS A 1 165 ? 16.128 5.764 -18.188 1.00 94.62 165 LYS A C 1
ATOM 1260 O O . LYS A 1 165 ? 16.913 5.334 -19.032 1.00 94.62 165 LYS A O 1
ATOM 1265 N N . ILE A 1 166 ? 15.373 4.972 -17.431 1.00 94.56 166 ILE A N 1
ATOM 1266 C CA . ILE A 1 166 ? 15.321 3.518 -17.599 1.00 94.56 166 ILE A CA 1
ATOM 1267 C C . ILE A 1 166 ? 14.746 3.172 -18.979 1.00 94.56 166 ILE A C 1
ATOM 1269 O O . ILE A 1 166 ? 15.360 2.413 -19.725 1.00 94.56 166 ILE A O 1
ATOM 1273 N N . LEU A 1 167 ? 13.627 3.787 -19.366 1.00 94.81 167 LEU A N 1
ATOM 1274 C CA . LEU A 1 167 ? 13.021 3.598 -20.689 1.00 94.81 167 LEU A CA 1
ATOM 1275 C C . LEU A 1 167 ? 13.973 3.981 -21.837 1.00 94.81 167 LEU A C 1
ATOM 1277 O O . LEU A 1 167 ? 14.099 3.240 -22.810 1.00 94.81 167 LEU A O 1
ATOM 1281 N N . GLU A 1 168 ? 14.695 5.095 -21.722 1.00 94.06 168 GLU A N 1
ATOM 1282 C CA . GLU A 1 168 ? 15.716 5.504 -22.693 1.00 94.06 168 GLU A CA 1
ATOM 1283 C C . GLU A 1 168 ? 16.796 4.435 -22.867 1.00 94.06 168 GLU A C 1
ATOM 1285 O O . GLU A 1 168 ? 17.117 4.090 -24.005 1.00 94.06 168 GLU A O 1
ATOM 1290 N N . SER A 1 169 ? 17.315 3.886 -21.760 1.00 91.44 169 SER A N 1
ATOM 1291 C CA . SER A 1 169 ? 18.372 2.863 -21.784 1.00 91.44 169 SER A CA 1
ATOM 1292 C C . SER A 1 169 ? 17.953 1.549 -22.448 1.00 91.44 169 SER A C 1
ATOM 1294 O O . SER A 1 169 ? 18.806 0.851 -22.985 1.00 91.44 169 SER A O 1
ATOM 1296 N N . MET A 1 170 ? 16.651 1.249 -22.480 1.00 91.69 170 MET A N 1
ATOM 1297 C CA . MET A 1 170 ? 16.085 0.087 -23.180 1.00 91.69 170 MET A CA 1
ATOM 1298 C C . MET A 1 170 ? 15.686 0.396 -24.632 1.00 91.69 170 MET A C 1
ATOM 1300 O O . MET A 1 170 ? 15.035 -0.420 -25.273 1.00 91.69 170 MET A O 1
ATOM 1304 N N . LEU A 1 171 ? 16.015 1.585 -25.154 1.00 91.81 171 LEU A N 1
ATOM 1305 C CA . LEU A 1 171 ? 15.547 2.066 -26.463 1.00 91.81 171 LEU A CA 1
ATOM 1306 C C . LEU A 1 171 ? 14.008 2.108 -26.581 1.00 91.81 171 LEU A C 1
ATOM 1308 O O . LEU A 1 171 ? 13.434 2.013 -27.670 1.00 91.81 171 LEU A O 1
ATOM 1312 N N . ALA A 1 172 ? 13.319 2.292 -25.452 1.00 92.38 172 ALA A N 1
ATOM 1313 C CA . ALA A 1 172 ? 11.863 2.320 -25.400 1.00 92.38 172 ALA A CA 1
ATOM 1314 C C . ALA A 1 172 ? 11.277 3.671 -25.848 1.00 92.38 172 ALA A C 1
ATOM 1316 O O . ALA A 1 172 ? 10.132 3.725 -26.307 1.00 92.38 172 ALA A O 1
ATOM 1317 N N . THR A 1 173 ? 12.049 4.763 -25.796 1.00 92.12 173 THR A N 1
ATOM 1318 C CA . THR A 1 173 ? 11.575 6.084 -26.232 1.00 92.12 173 THR A CA 1
ATOM 1319 C C . THR A 1 173 ? 11.826 6.309 -27.731 1.00 92.12 173 THR A C 1
ATOM 1321 O O . THR A 1 173 ? 12.815 5.825 -28.287 1.00 92.12 173 THR A O 1
ATOM 1324 N N . PRO A 1 174 ? 10.956 7.064 -28.435 1.00 90.44 174 PRO A N 1
ATOM 1325 C CA . PRO A 1 174 ? 11.189 7.394 -29.842 1.00 90.44 174 PRO A CA 1
ATOM 1326 C C . PRO A 1 174 ? 12.508 8.138 -30.076 1.00 90.44 174 PRO A C 1
ATOM 1328 O O . PRO A 1 174 ? 13.131 7.962 -31.120 1.00 90.44 174 PRO A O 1
ATOM 1331 N N . LEU A 1 175 ? 12.921 8.972 -29.115 1.00 90.50 175 LEU A N 1
ATOM 1332 C CA . LEU A 1 175 ? 14.169 9.722 -29.193 1.00 90.50 175 LEU A CA 1
ATOM 1333 C C . LEU A 1 175 ? 15.379 8.789 -29.108 1.00 90.50 175 LEU A C 1
ATOM 1335 O O . LEU A 1 175 ? 16.211 8.829 -30.010 1.00 90.50 175 LEU A O 1
ATOM 1339 N N . SER A 1 176 ? 15.436 7.897 -28.111 1.00 91.75 176 SER A N 1
ATOM 1340 C CA . SER A 1 176 ? 16.590 7.005 -27.951 1.00 91.75 176 SER A CA 1
ATOM 1341 C C . SER A 1 176 ? 16.750 6.042 -29.130 1.00 91.75 176 SER A C 1
ATOM 1343 O O . SER A 1 176 ? 17.874 5.784 -29.557 1.00 91.75 176 SER A O 1
ATOM 1345 N N . ARG A 1 177 ? 15.647 5.593 -29.753 1.00 92.06 177 ARG A N 1
ATOM 1346 C CA . ARG A 1 177 ? 15.707 4.829 -31.016 1.00 92.06 177 ARG A CA 1
ATOM 1347 C C . ARG A 1 177 ? 16.319 5.627 -32.163 1.00 92.06 177 ARG A C 1
ATOM 1349 O O . ARG A 1 177 ? 17.201 5.125 -32.851 1.00 92.06 177 ARG A O 1
ATOM 1356 N N . ARG A 1 178 ? 15.879 6.873 -32.369 1.00 90.19 178 ARG A N 1
ATOM 1357 C CA . ARG A 1 178 ? 16.408 7.737 -33.440 1.00 90.19 178 ARG A CA 1
ATOM 1358 C C . ARG A 1 178 ? 17.886 8.053 -33.240 1.00 90.19 178 ARG A C 1
ATOM 1360 O O . ARG A 1 178 ? 18.641 8.029 -34.207 1.00 90.19 178 ARG A O 1
ATOM 1367 N N . GLU A 1 179 ? 18.294 8.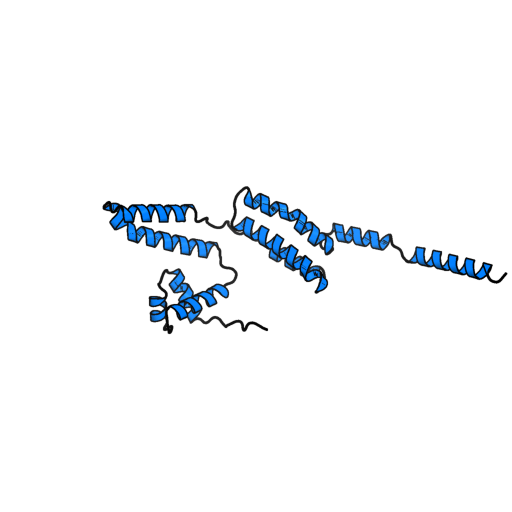342 -32.009 1.00 90.81 179 GLU A N 1
ATOM 1368 C CA . GLU A 1 179 ? 19.695 8.597 -31.662 1.00 90.81 179 GLU A CA 1
ATOM 1369 C C . GLU A 1 179 ? 20.558 7.361 -31.925 1.00 90.81 179 GLU A C 1
ATOM 1371 O O . GLU A 1 179 ? 21.606 7.462 -32.563 1.00 90.81 179 GLU A O 1
ATOM 1376 N N . PHE A 1 180 ? 20.079 6.180 -31.528 1.00 89.94 180 PHE A N 1
ATOM 1377 C CA . PHE A 1 180 ? 20.753 4.918 -31.815 1.00 89.94 180 PHE A CA 1
ATOM 1378 C C . PHE A 1 180 ? 20.881 4.654 -33.325 1.00 89.94 180 PHE A C 1
ATOM 1380 O O . PHE A 1 180 ? 21.961 4.314 -33.804 1.00 89.94 180 PHE A O 1
ATOM 1387 N N . GLU A 1 181 ? 19.817 4.875 -34.103 1.00 88.38 181 GLU A N 1
ATOM 1388 C CA . GLU A 1 181 ? 19.853 4.747 -35.566 1.00 88.38 181 GLU A CA 1
ATOM 1389 C C . GLU A 1 181 ? 20.832 5.729 -36.228 1.00 88.38 181 GLU A C 1
ATOM 1391 O O . GLU A 1 181 ? 21.493 5.376 -37.206 1.00 88.38 181 GLU A O 1
ATOM 1396 N N . GLN A 1 182 ? 20.925 6.966 -35.732 1.00 87.38 182 GLN A N 1
ATOM 1397 C CA . GLN A 1 182 ? 21.862 7.966 -36.250 1.00 87.38 182 GLN A CA 1
ATOM 1398 C C . GLN A 1 182 ? 23.312 7.600 -35.940 1.00 87.38 182 GLN A C 1
ATOM 1400 O O . GLN A 1 182 ? 24.157 7.690 -36.829 1.00 87.38 182 GLN A O 1
ATOM 1405 N N . LEU A 1 183 ? 23.591 7.131 -34.721 1.00 84.62 183 LEU A N 1
ATOM 1406 C CA . LEU A 1 183 ? 24.906 6.610 -34.350 1.00 84.62 183 LEU A CA 1
ATOM 1407 C C . LEU A 1 183 ? 25.286 5.420 -35.237 1.00 84.62 183 LEU A C 1
ATOM 1409 O O . LEU A 1 183 ? 26.369 5.409 -35.814 1.00 84.62 183 LEU A O 1
ATOM 1413 N N . ALA A 1 184 ? 24.366 4.476 -35.444 1.00 80.12 184 ALA A N 1
ATOM 1414 C CA . ALA A 1 184 ? 24.590 3.330 -36.321 1.00 80.12 184 ALA A CA 1
ATOM 1415 C C . ALA A 1 184 ? 24.873 3.738 -37.783 1.00 80.12 184 ALA A C 1
ATOM 1417 O O . ALA A 1 184 ? 25.694 3.108 -38.448 1.00 80.12 184 ALA A O 1
ATOM 1418 N N . LYS A 1 185 ? 24.231 4.805 -38.284 1.00 77.69 185 LYS A N 1
ATOM 1419 C CA . LYS A 1 185 ? 24.480 5.365 -39.627 1.00 77.69 185 LYS A CA 1
ATOM 1420 C C . LYS A 1 185 ? 25.800 6.139 -39.719 1.00 77.69 185 LYS A C 1
ATOM 1422 O O . LYS A 1 185 ? 26.440 6.101 -40.765 1.00 77.69 185 LYS A O 1
ATOM 1427 N N . GLY A 1 186 ? 26.201 6.836 -38.654 1.00 65.62 186 GLY A N 1
ATOM 1428 C CA . GLY A 1 186 ? 27.456 7.593 -38.583 1.00 65.62 186 GLY A CA 1
ATOM 1429 C C . GLY A 1 186 ? 28.694 6.712 -38.388 1.00 65.62 186 GLY A C 1
ATOM 1430 O O . GLY A 1 186 ? 29.766 7.036 -38.888 1.00 65.62 186 GLY A O 1
ATOM 1431 N N . SER A 1 187 ? 28.546 5.565 -37.727 1.00 58.44 187 SER A N 1
ATOM 1432 C CA . SER A 1 187 ? 29.604 4.572 -37.516 1.00 58.44 187 SER A CA 1
ATOM 1433 C C . SER A 1 187 ? 29.759 3.609 -38.696 1.00 58.44 187 SER A C 1
ATOM 1435 O O . SER A 1 187 ? 29.919 2.411 -38.479 1.00 58.44 187 SER A O 1
ATOM 1437 N N . SER A 1 188 ? 29.691 4.080 -39.950 1.00 55.88 188 SER A N 1
ATOM 1438 C CA . SER A 1 188 ? 29.854 3.209 -41.120 1.00 55.88 188 SER A CA 1
ATOM 1439 C C . SER A 1 188 ? 31.236 2.537 -41.110 1.00 55.88 188 SER A C 1
ATOM 1441 O O . SER A 1 188 ? 32.213 3.065 -41.643 1.00 55.88 188 SER A O 1
ATOM 1443 N N . VAL A 1 189 ? 31.290 1.333 -40.537 1.00 55.31 189 VAL A N 1
ATOM 1444 C CA . VAL A 1 189 ? 32.456 0.441 -40.436 1.00 55.31 189 VAL A CA 1
ATOM 1445 C C . VAL A 1 189 ? 33.119 0.229 -41.805 1.00 55.31 189 VAL A C 1
ATOM 1447 O O . VAL A 1 189 ? 34.321 0.002 -41.888 1.00 55.31 189 VAL A O 1
ATOM 1450 N N . GLY A 1 190 ? 32.368 0.387 -42.901 1.00 54.41 190 GLY A N 1
ATOM 1451 C CA . GLY A 1 190 ? 32.887 0.298 -44.267 1.00 54.41 190 GLY A CA 1
ATOM 1452 C C . GLY A 1 190 ? 33.982 1.316 -44.617 1.00 54.41 190 GLY A C 1
ATOM 1453 O O . GLY A 1 190 ? 34.868 0.974 -45.392 1.00 54.41 190 GLY A O 1
ATOM 1454 N N . ALA A 1 191 ? 33.975 2.524 -44.041 1.00 54.31 191 ALA A N 1
ATOM 1455 C CA . ALA A 1 191 ? 34.974 3.553 -44.357 1.00 54.31 191 ALA A CA 1
ATOM 1456 C C . ALA A 1 191 ? 36.302 3.343 -43.601 1.00 54.31 191 ALA A C 1
ATOM 1458 O O . ALA A 1 191 ? 37.375 3.450 -44.192 1.00 54.31 191 ALA A O 1
ATOM 1459 N N . GLU A 1 192 ? 36.246 2.971 -42.316 1.00 57.00 192 GLU A N 1
ATOM 1460 C CA . GLU A 1 192 ? 37.445 2.679 -41.510 1.00 57.00 192 GLU A CA 1
ATOM 1461 C C . GLU A 1 192 ? 38.139 1.377 -41.930 1.00 57.00 192 GLU A C 1
ATOM 1463 O O . GLU A 1 192 ? 39.369 1.294 -41.924 1.00 57.00 192 GLU A O 1
ATOM 1468 N N . VAL A 1 193 ? 37.377 0.355 -42.337 1.00 60.19 193 VAL A N 1
ATOM 1469 C CA . VAL A 1 193 ? 37.949 -0.914 -42.819 1.00 60.19 193 VAL A CA 1
ATOM 1470 C C . VAL A 1 193 ? 38.695 -0.718 -44.146 1.00 60.19 193 VAL A C 1
ATOM 1472 O O . VAL A 1 193 ? 39.751 -1.324 -44.340 1.00 60.19 193 VAL A O 1
ATOM 1475 N N . ASP A 1 194 ? 38.208 0.166 -45.021 1.00 62.25 194 ASP A N 1
ATOM 1476 C CA . ASP A 1 194 ? 38.834 0.473 -46.313 1.00 62.25 194 ASP A CA 1
ATOM 1477 C C . ASP A 1 194 ? 40.108 1.338 -46.160 1.00 62.25 194 ASP A C 1
ATOM 1479 O O . ASP A 1 194 ? 41.123 1.098 -46.817 1.00 62.25 194 ASP A O 1
ATOM 1483 N N . GLU A 1 195 ? 40.121 2.283 -45.214 1.00 66.94 195 GLU A N 1
ATOM 1484 C CA . GLU A 1 195 ? 41.321 3.043 -44.809 1.00 66.94 195 GLU A CA 1
ATOM 1485 C C . GLU A 1 195 ? 42.417 2.132 -44.223 1.00 66.94 195 GLU A C 1
ATOM 1487 O O . GLU A 1 195 ? 43.589 2.201 -44.612 1.00 66.94 195 GLU A O 1
ATOM 1492 N N . LEU A 1 196 ? 42.043 1.204 -43.335 1.00 65.69 196 LEU A N 1
ATOM 1493 C CA . LEU A 1 196 ? 42.975 0.237 -42.749 1.00 65.69 196 LEU A CA 1
ATOM 1494 C C . LEU A 1 196 ? 43.513 -0.759 -43.787 1.00 65.69 196 LEU A C 1
ATOM 1496 O O . LEU A 1 196 ? 44.672 -1.174 -43.684 1.00 65.69 196 LEU A O 1
ATOM 1500 N N . ALA A 1 197 ? 42.713 -1.139 -44.786 1.00 71.88 197 ALA A N 1
ATOM 1501 C CA . ALA A 1 197 ? 43.153 -1.984 -45.896 1.00 71.88 197 ALA A CA 1
ATOM 1502 C C . ALA A 1 197 ? 44.203 -1.269 -46.765 1.00 71.88 197 ALA A C 1
ATOM 1504 O O . ALA A 1 197 ? 45.291 -1.813 -46.985 1.00 71.88 197 ALA A O 1
ATOM 1505 N N . LYS A 1 198 ? 43.944 -0.009 -47.142 1.00 75.62 198 LYS A N 1
ATOM 1506 C CA . LYS A 1 198 ? 44.889 0.843 -47.888 1.00 75.62 198 LYS A CA 1
ATOM 1507 C C . LYS A 1 198 ? 46.192 1.066 -47.120 1.00 75.62 198 LYS A C 1
ATOM 1509 O O . LYS A 1 198 ? 47.280 1.039 -47.700 1.00 75.62 198 LYS A O 1
ATOM 1514 N N . HIS A 1 199 ? 46.117 1.234 -45.799 1.00 71.88 199 HIS A N 1
ATOM 1515 C CA . HIS A 1 199 ? 47.303 1.392 -44.958 1.00 71.88 199 HIS A CA 1
ATOM 1516 C C . HIS A 1 199 ? 48.168 0.118 -44.916 1.00 71.88 199 HIS A C 1
ATOM 1518 O O . HIS A 1 199 ? 49.397 0.195 -44.997 1.00 71.88 199 HIS A O 1
ATOM 1524 N N . ARG A 1 200 ? 47.545 -1.069 -44.860 1.00 72.94 200 ARG A N 1
ATOM 1525 C CA . ARG A 1 200 ? 48.254 -2.363 -44.891 1.00 72.94 200 ARG A CA 1
ATOM 1526 C C . ARG A 1 200 ? 48.937 -2.617 -46.234 1.00 72.94 200 ARG A C 1
ATOM 1528 O O . ARG A 1 200 ? 50.073 -3.091 -46.240 1.00 72.94 200 ARG A O 1
ATOM 1535 N N . GLU A 1 201 ? 48.306 -2.264 -47.353 1.00 74.31 201 GLU A N 1
ATOM 1536 C CA . GLU A 1 201 ? 48.930 -2.349 -48.684 1.00 74.31 201 GLU A CA 1
ATOM 1537 C C . GLU A 1 201 ? 50.154 -1.440 -48.813 1.00 74.31 201 GLU A C 1
ATOM 1539 O O . GLU A 1 201 ? 51.199 -1.869 -49.305 1.00 74.31 201 GLU A O 1
ATOM 1544 N N . LYS A 1 202 ? 50.070 -0.215 -48.286 1.00 75.06 202 LYS A N 1
ATOM 1545 C CA . LYS A 1 202 ? 51.171 0.759 -48.309 1.00 75.06 202 LYS A CA 1
ATOM 1546 C C . LYS A 1 202 ? 52.377 0.325 -47.467 1.00 75.06 202 LYS A C 1
ATOM 1548 O O . LYS A 1 202 ? 53.519 0.640 -47.800 1.00 75.06 202 LYS A O 1
ATOM 1553 N N . ILE A 1 203 ? 52.141 -0.410 -46.379 1.00 75.12 203 ILE A N 1
ATOM 1554 C CA . ILE A 1 203 ? 53.208 -1.027 -45.577 1.00 75.12 203 ILE A CA 1
ATOM 1555 C C . ILE A 1 203 ? 53.825 -2.214 -46.327 1.00 75.12 203 ILE A C 1
ATOM 1557 O O . ILE A 1 203 ? 55.040 -2.403 -46.280 1.00 75.12 203 ILE A O 1
ATOM 1561 N N . ARG A 1 204 ? 53.013 -2.999 -47.044 1.00 71.12 204 ARG A N 1
ATOM 1562 C CA . ARG A 1 204 ? 53.475 -4.172 -47.800 1.00 71.12 204 ARG A CA 1
ATOM 1563 C C . ARG A 1 204 ? 54.341 -3.781 -48.999 1.00 71.12 204 ARG A C 1
ATOM 1565 O O . ARG A 1 204 ? 55.370 -4.412 -49.215 1.00 71.12 204 ARG A O 1
ATOM 1572 N N . SER A 1 205 ? 53.983 -2.715 -49.716 1.00 72.06 205 SER A N 1
ATOM 1573 C CA . SER A 1 205 ? 54.759 -2.206 -50.857 1.00 72.06 205 SER A CA 1
ATOM 1574 C C . SER A 1 205 ? 56.095 -1.575 -50.453 1.00 72.06 205 SER A C 1
ATOM 1576 O O . SER A 1 205 ? 57.066 -1.679 -51.192 1.00 72.06 205 SER A O 1
ATOM 1578 N N . ARG A 1 206 ? 56.192 -0.993 -49.251 1.00 66.19 206 ARG A N 1
ATOM 1579 C CA . ARG A 1 206 ? 57.449 -0.452 -48.695 1.00 66.19 206 ARG A CA 1
ATOM 1580 C C . ARG A 1 206 ? 58.442 -1.509 -48.216 1.00 66.19 206 ARG A C 1
ATOM 1582 O O . ARG A 1 206 ? 59.599 -1.184 -47.993 1.00 66.19 206 ARG A O 1
ATOM 1589 N N . ARG A 1 207 ? 57.989 -2.745 -48.003 1.00 58.66 207 ARG A N 1
ATOM 1590 C CA . ARG A 1 207 ? 58.799 -3.842 -47.451 1.00 58.66 207 ARG A CA 1
ATOM 1591 C C . ARG A 1 207 ? 59.338 -4.799 -48.520 1.00 58.66 207 ARG A C 1
ATOM 1593 O O . ARG A 1 207 ? 60.049 -5.734 -48.171 1.00 58.66 207 ARG A O 1
ATOM 1600 N N . GLY A 1 208 ? 58.957 -4.586 -49.781 1.00 57.06 208 GLY A N 1
ATOM 1601 C CA . GLY A 1 208 ? 59.378 -5.370 -50.945 1.00 57.06 208 GLY A CA 1
ATOM 1602 C C . GLY A 1 208 ? 60.159 -4.567 -51.992 1.00 57.06 208 GLY A C 1
ATOM 1603 O O . GLY A 1 208 ? 60.220 -5.011 -53.134 1.00 57.06 208 GLY A O 1
ATOM 1604 N N . ALA A 1 209 ? 60.701 -3.403 -51.618 1.00 47.47 209 ALA A N 1
ATOM 1605 C CA . ALA A 1 209 ? 61.612 -2.587 -52.422 1.00 47.47 209 ALA A CA 1
ATOM 1606 C C . ALA A 1 209 ? 62.995 -2.548 -51.764 1.00 47.47 209 ALA A C 1
ATOM 1608 O O . ALA A 1 209 ? 63.029 -2.522 -50.510 1.00 47.47 209 ALA A O 1
#

Organism: NCBI:txid2652278